Protein AF-A0A3A9B3L4-F1 (afdb_monomer_lite)

Organism: NCBI:txid2320100

Secondary structure (DSSP, 8-state):
---------TTSPPPHHHHHHHHHIIIIIS-----GGG----HHHHHHHHHHHHHHHHHHHH-HHHH-------TTS---HHHHHHHHHHHHHHHHHHHHHHHTT----B--SHHHHHH-SBTT-EEEEE-TTHHHHSEEEEEEEE-SSTTSPPEE-GGG--SS--EEEEE-SSSEEEEEHHHHHHHHHHHHH-TTSSTTEEEPPPPTT--EEEEEEEHHHHHHH-SBSSHHHHHHHS---EEESSSEE---TTBTTTTTS-GGGEEE-SSHHHHHHTT-EE---GGGB--

Structure (mmCIF, N/CA/C/O backbone):
data_AF-A0A3A9B3L4-F1
#
_entry.id   AF-A0A3A9B3L4-F1
#
loop_
_atom_site.group_PDB
_atom_site.id
_atom_site.type_symbol
_atom_site.label_atom_id
_atom_site.label_alt_id
_atom_site.label_comp_id
_atom_site.label_asym_id
_atom_site.label_entity_id
_atom_site.label_seq_id
_atom_site.pdbx_PDB_ins_code
_atom_site.Cartn_x
_atom_site.Cartn_y
_atom_site.Cartn_z
_atom_site.occupancy
_atom_site.B_iso_or_equiv
_atom_site.auth_seq_id
_atom_site.auth_comp_id
_atom_site.auth_asym_id
_atom_site.auth_atom_id
_atom_site.pdbx_PDB_model_num
ATOM 1 N N . MET A 1 1 ? 0.954 -8.129 -14.914 1.00 29.64 1 MET A N 1
ATOM 2 C CA . MET A 1 1 ? 1.857 -7.805 -16.035 1.00 29.64 1 MET A CA 1
ATOM 3 C C . MET A 1 1 ? 3.208 -7.444 -15.431 1.00 29.64 1 MET A C 1
ATOM 5 O O . MET A 1 1 ? 3.236 -6.557 -14.593 1.00 29.64 1 MET A O 1
ATOM 9 N N . VAL A 1 2 ? 4.284 -8.194 -15.701 1.00 29.84 2 VAL A N 1
ATOM 10 C CA . VAL A 1 2 ? 5.636 -7.714 -15.350 1.00 29.84 2 VAL A CA 1
ATOM 11 C C . VAL A 1 2 ? 5.896 -6.584 -16.327 1.00 29.84 2 VAL A C 1
ATOM 13 O O . VAL A 1 2 ? 5.823 -6.832 -17.529 1.00 29.84 2 VAL A O 1
ATOM 16 N N . ILE A 1 3 ? 6.145 -5.369 -15.848 1.00 33.81 3 ILE A N 1
ATOM 17 C CA . ILE A 1 3 ? 6.800 -4.369 -16.687 1.00 33.81 3 ILE A CA 1
ATOM 18 C C . ILE A 1 3 ? 8.227 -4.892 -16.840 1.00 33.81 3 ILE A C 1
ATOM 20 O O . ILE A 1 3 ? 9.109 -4.609 -16.039 1.00 33.81 3 ILE A O 1
ATOM 24 N N . ASN A 1 4 ? 8.418 -5.803 -17.791 1.00 44.88 4 ASN A N 1
ATOM 25 C CA . ASN A 1 4 ? 9.741 -6.122 -18.274 1.00 44.88 4 ASN A CA 1
ATOM 26 C C . ASN A 1 4 ? 10.078 -4.877 -19.086 1.00 44.88 4 ASN A C 1
ATOM 28 O O . ASN A 1 4 ? 9.500 -4.701 -20.157 1.00 44.88 4 ASN A O 1
ATOM 32 N N . MET A 1 5 ? 10.887 -3.957 -18.549 1.00 56.34 5 MET A N 1
ATOM 33 C CA . MET A 1 5 ? 11.530 -2.969 -19.415 1.00 56.34 5 MET A CA 1
ATOM 34 C C . MET A 1 5 ? 12.155 -3.787 -20.544 1.00 56.34 5 MET A C 1
ATOM 36 O O . MET A 1 5 ? 12.952 -4.687 -20.278 1.00 56.34 5 MET A O 1
ATOM 40 N N . GLY A 1 6 ? 11.606 -3.630 -21.749 1.00 67.12 6 GLY A N 1
ATOM 41 C CA . GLY A 1 6 ? 11.644 -4.674 -22.764 1.00 67.12 6 GLY A CA 1
ATOM 42 C C . GLY A 1 6 ? 13.077 -4.957 -23.165 1.00 67.12 6 GLY A C 1
ATOM 43 O O . GLY A 1 6 ? 13.688 -4.142 -23.842 1.00 67.12 6 GLY A O 1
ATOM 44 N N . ILE A 1 7 ? 13.629 -6.096 -22.745 1.00 85.62 7 ILE A N 1
ATOM 45 C CA . ILE A 1 7 ? 14.847 -6.601 -23.371 1.00 85.62 7 ILE A CA 1
ATOM 46 C C . ILE A 1 7 ? 14.499 -6.820 -24.840 1.00 85.62 7 ILE A C 1
ATOM 48 O O . ILE A 1 7 ? 13.637 -7.639 -25.163 1.00 85.62 7 ILE A O 1
ATOM 52 N N . ILE A 1 8 ? 15.152 -6.065 -25.713 1.00 89.25 8 ILE A N 1
ATOM 53 C CA . ILE A 1 8 ? 14.898 -6.090 -27.146 1.00 89.25 8 ILE A CA 1
ATOM 54 C C . ILE A 1 8 ? 15.587 -7.324 -27.716 1.00 89.25 8 ILE A C 1
ATOM 56 O O . ILE A 1 8 ? 16.798 -7.498 -27.554 1.00 89.25 8 ILE A O 1
ATOM 60 N N . ASN A 1 9 ? 14.835 -8.182 -28.402 1.00 86.56 9 ASN A N 1
ATOM 61 C CA . ASN A 1 9 ? 15.415 -9.306 -29.123 1.00 86.56 9 ASN A CA 1
ATOM 62 C C . ASN A 1 9 ? 15.963 -8.815 -30.477 1.00 86.56 9 ASN A C 1
ATOM 64 O O . ASN A 1 9 ? 15.168 -8.494 -31.359 1.00 86.56 9 ASN A O 1
ATOM 68 N N . PRO A 1 10 ? 17.292 -8.805 -30.709 1.00 86.44 10 PRO A N 1
ATOM 69 C CA . PRO A 1 10 ? 17.863 -8.311 -31.966 1.00 86.44 10 PRO A CA 1
ATOM 70 C C . PRO A 1 10 ? 17.502 -9.178 -33.185 1.00 86.44 10 PRO A C 1
ATOM 72 O O . PRO A 1 10 ? 17.783 -8.794 -34.316 1.00 86.44 10 PRO A O 1
ATOM 75 N N . ARG A 1 11 ? 16.903 -10.360 -32.976 1.00 86.69 11 ARG A N 1
ATOM 76 C CA . ARG A 1 11 ? 16.443 -11.262 -34.046 1.00 86.69 11 ARG A CA 1
ATOM 77 C C . ARG A 1 11 ? 15.003 -11.010 -34.480 1.00 86.69 11 ARG A C 1
ATOM 79 O O . ARG A 1 11 ? 14.541 -11.647 -35.425 1.00 86.69 11 ARG A O 1
ATOM 86 N N . GLU A 1 12 ? 14.290 -10.142 -33.780 1.00 88.56 12 GLU A N 1
ATOM 87 C CA . GLU A 1 12 ? 12.905 -9.804 -34.074 1.00 88.56 12 GLU A CA 1
ATOM 88 C C . GLU A 1 12 ? 12.820 -8.411 -34.692 1.00 88.56 12 GLU A C 1
ATOM 90 O O . GLU A 1 12 ? 13.732 -7.589 -34.591 1.00 88.56 12 GLU A O 1
ATOM 95 N N . ARG A 1 13 ? 11.709 -8.147 -35.380 1.00 89.88 13 ARG A N 1
ATOM 96 C CA . ARG A 1 13 ? 11.437 -6.808 -35.889 1.00 89.88 13 ARG A CA 1
ATOM 97 C C . ARG A 1 13 ? 11.168 -5.885 -34.703 1.00 89.88 13 ARG A C 1
ATOM 99 O O . ARG A 1 13 ? 10.274 -6.172 -33.914 1.00 89.88 13 ARG A O 1
ATOM 106 N N . LEU A 1 14 ? 11.886 -4.766 -34.650 1.00 91.56 14 LEU A N 1
ATOM 107 C CA . LEU A 1 14 ? 11.663 -3.723 -33.653 1.00 91.56 14 LEU A CA 1
ATOM 108 C C . LEU A 1 14 ? 10.227 -3.186 -33.739 1.00 91.56 14 LEU A C 1
ATOM 110 O O . LEU A 1 14 ? 9.740 -2.842 -34.824 1.00 91.56 14 LEU A O 1
ATOM 114 N N . SER A 1 15 ? 9.568 -3.124 -32.587 1.00 91.69 15 SER A N 1
ATOM 115 C CA . SER A 1 15 ? 8.298 -2.427 -32.395 1.00 91.69 15 SER A CA 1
ATOM 116 C C . SER A 1 15 ? 8.503 -0.909 -32.380 1.00 91.69 15 SER A C 1
ATOM 118 O O . SER A 1 15 ? 9.629 -0.426 -32.257 1.00 91.69 15 SER A O 1
ATOM 120 N N . ALA A 1 16 ? 7.422 -0.134 -32.502 1.00 90.94 16 ALA A N 1
ATOM 121 C CA . ALA A 1 16 ? 7.502 1.325 -32.414 1.00 90.94 16 ALA A CA 1
ATOM 122 C C . ALA A 1 16 ? 8.047 1.778 -31.046 1.00 90.94 16 ALA A C 1
ATOM 124 O O . ALA A 1 16 ? 8.827 2.725 -30.964 1.00 90.94 16 ALA A O 1
ATOM 125 N N . GLU A 1 17 ? 7.682 1.060 -29.986 1.00 90.94 17 GLU A N 1
ATOM 126 C CA . GLU A 1 17 ? 8.171 1.256 -28.628 1.00 90.94 17 GLU A CA 1
ATOM 127 C C . GLU A 1 17 ? 9.682 1.013 -28.533 1.00 90.94 17 GLU A C 1
ATOM 129 O O . GLU A 1 17 ? 10.388 1.828 -27.939 1.00 90.94 17 GLU A O 1
ATOM 134 N N . ASP A 1 18 ? 10.201 -0.036 -29.182 1.00 92.69 18 ASP A N 1
ATOM 135 C CA . ASP A 1 18 ? 11.641 -0.327 -29.202 1.00 92.69 18 ASP A CA 1
ATOM 136 C C . ASP A 1 18 ? 12.442 0.805 -29.856 1.00 92.69 18 ASP A C 1
ATOM 138 O O . ASP A 1 18 ? 13.490 1.201 -29.340 1.00 92.69 18 ASP A O 1
ATOM 142 N N . TYR A 1 19 ? 11.942 1.374 -30.963 1.00 93.44 19 TYR A N 1
ATOM 143 C CA . TYR A 1 19 ? 12.571 2.539 -31.595 1.00 93.44 19 TYR A CA 1
ATOM 144 C C . TYR A 1 19 ? 12.625 3.739 -30.641 1.00 93.44 19 TYR A C 1
ATOM 146 O O . TYR A 1 19 ? 13.669 4.384 -30.531 1.00 93.44 19 TYR A O 1
ATOM 154 N N . LEU A 1 20 ? 11.539 4.014 -29.911 1.00 93.38 20 LEU A N 1
ATOM 155 C CA . LEU A 1 20 ? 11.495 5.105 -28.934 1.00 93.38 20 LEU A CA 1
ATOM 156 C C . LEU A 1 20 ? 12.446 4.864 -27.756 1.00 93.38 20 LEU A C 1
ATOM 158 O O . LEU A 1 20 ? 13.140 5.791 -27.336 1.00 93.38 20 LEU A O 1
ATOM 162 N N . TYR A 1 21 ? 12.510 3.638 -27.232 1.00 92.81 21 TYR A N 1
ATOM 163 C CA . TYR A 1 21 ? 13.418 3.292 -26.138 1.00 92.81 21 TYR A CA 1
ATOM 164 C C . TYR A 1 21 ? 14.882 3.481 -26.524 1.00 92.81 21 TYR A C 1
ATOM 166 O O . TYR A 1 21 ? 15.636 4.113 -25.781 1.00 92.81 21 TYR A O 1
ATOM 174 N N . LEU A 1 22 ? 15.278 2.982 -27.696 1.00 94.00 22 LEU A N 1
ATOM 175 C CA . LEU A 1 22 ? 16.647 3.107 -28.186 1.00 94.00 22 LEU A CA 1
ATOM 176 C C . LEU A 1 22 ? 17.014 4.570 -28.473 1.00 94.00 22 LEU A C 1
ATOM 178 O O . LEU A 1 22 ? 18.104 5.008 -28.104 1.00 94.00 22 LEU A O 1
ATOM 182 N N . PHE A 1 23 ? 16.098 5.343 -29.063 1.00 94.94 23 PHE A N 1
ATOM 183 C CA . PHE A 1 23 ? 16.312 6.765 -29.326 1.00 94.94 23 PHE A CA 1
ATOM 184 C C . PHE A 1 23 ? 16.561 7.555 -28.038 1.00 94.94 23 PHE A C 1
ATOM 186 O O . PHE A 1 23 ? 17.559 8.268 -27.926 1.00 94.94 23 PHE A O 1
ATOM 193 N N . TRP A 1 24 ? 15.685 7.412 -27.037 1.00 93.56 24 TRP A N 1
ATOM 194 C CA . TRP A 1 24 ? 15.837 8.133 -25.773 1.00 93.56 24 TRP A CA 1
ATOM 195 C C . TRP A 1 24 ? 17.050 7.666 -24.972 1.00 93.56 24 TRP A C 1
ATOM 197 O O . TRP A 1 24 ? 17.694 8.484 -24.315 1.00 93.56 24 TRP A O 1
ATOM 207 N N . PHE A 1 25 ? 17.404 6.383 -25.057 1.00 93.19 25 PHE A N 1
ATOM 208 C CA . PHE A 1 25 ? 18.643 5.873 -24.482 1.00 93.19 25 PHE A CA 1
ATOM 209 C C . PHE A 1 25 ? 19.874 6.566 -25.085 1.00 93.19 25 PHE A C 1
ATOM 211 O O . PHE A 1 25 ? 20.712 7.076 -24.343 1.00 93.19 25 PHE A O 1
ATOM 218 N N . GLU A 1 26 ? 19.971 6.673 -26.411 1.00 93.62 26 GLU A N 1
ATOM 219 C CA . GLU A 1 26 ? 21.087 7.383 -27.048 1.00 93.62 26 GLU A CA 1
ATOM 220 C C . GLU A 1 26 ? 21.073 8.885 -26.725 1.00 93.62 26 GLU A C 1
ATOM 222 O O . GLU A 1 26 ? 22.094 9.439 -26.312 1.00 93.62 26 GLU A O 1
ATOM 227 N N . LYS A 1 27 ? 19.914 9.541 -26.839 1.00 93.00 27 LYS A N 1
ATOM 228 C CA . LYS A 1 27 ? 19.795 10.994 -26.654 1.00 93.00 27 LYS A CA 1
ATOM 229 C C . LYS A 1 27 ? 20.045 11.432 -25.210 1.00 93.00 27 LYS A C 1
ATOM 231 O O . LYS A 1 27 ? 20.824 12.348 -24.973 1.00 93.00 27 LYS A O 1
ATOM 236 N N . ILE A 1 28 ? 19.410 10.783 -24.231 1.00 90.38 28 ILE A N 1
ATOM 237 C CA . ILE A 1 28 ? 19.469 11.202 -22.819 1.00 90.38 28 ILE A CA 1
ATOM 238 C C . ILE A 1 28 ? 20.623 10.527 -22.083 1.00 90.38 28 ILE A C 1
ATOM 240 O O . ILE A 1 28 ? 21.379 11.198 -21.386 1.00 90.38 28 ILE A O 1
ATOM 244 N N . ILE A 1 29 ? 20.753 9.202 -22.197 1.00 88.38 29 ILE A N 1
ATOM 245 C CA . ILE A 1 29 ? 21.707 8.447 -21.369 1.00 88.38 29 ILE A CA 1
ATOM 246 C C . ILE A 1 29 ? 23.120 8.549 -21.935 1.00 88.38 29 ILE A C 1
ATOM 248 O O . ILE A 1 29 ? 24.079 8.658 -21.171 1.00 88.38 29 ILE A O 1
ATOM 252 N N . ARG A 1 30 ? 23.263 8.537 -23.264 1.00 89.44 30 ARG A N 1
ATOM 253 C CA . ARG A 1 30 ? 24.571 8.661 -23.923 1.00 89.44 30 ARG A CA 1
ATOM 254 C C . ARG A 1 30 ? 24.898 10.079 -24.384 1.00 89.44 30 ARG A C 1
ATOM 256 O O . ARG A 1 30 ? 26.035 10.315 -24.784 1.00 89.44 30 ARG A O 1
ATOM 263 N N . GLY A 1 31 ? 23.945 11.007 -24.279 1.00 91.50 31 GLY A N 1
ATOM 264 C CA . GLY A 1 31 ? 24.135 12.412 -24.634 1.00 91.50 31 GLY A CA 1
ATOM 265 C C . GLY A 1 31 ? 24.334 12.636 -26.132 1.00 91.50 31 GLY A C 1
ATOM 266 O O . GLY A 1 31 ? 25.045 13.561 -26.514 1.00 91.50 31 GLY A O 1
ATOM 267 N N . ALA A 1 32 ? 23.776 11.769 -26.981 1.00 91.25 32 ALA A N 1
ATOM 268 C CA . ALA A 1 32 ? 23.873 11.928 -28.424 1.00 91.25 32 ALA A CA 1
ATOM 269 C C . ALA A 1 32 ? 23.023 13.118 -28.898 1.00 91.25 32 ALA A C 1
ATOM 271 O O . ALA A 1 32 ? 21.822 13.191 -28.631 1.00 91.25 32 ALA A O 1
ATOM 272 N N . GLU A 1 33 ? 23.630 14.025 -29.661 1.00 93.88 33 GLU A N 1
ATOM 273 C CA . GLU A 1 33 ? 22.922 15.092 -30.372 1.00 93.88 33 GLU A CA 1
ATOM 274 C C . GLU A 1 33 ? 22.362 14.539 -31.689 1.00 93.88 33 GLU A C 1
ATOM 276 O O . GLU A 1 33 ? 22.932 14.736 -32.757 1.00 93.88 33 GLU A O 1
ATOM 281 N N . ILE A 1 34 ? 21.277 13.768 -31.591 1.00 92.31 34 ILE A N 1
ATOM 282 C CA . ILE A 1 34 ? 20.605 13.141 -32.734 1.00 92.31 34 ILE A CA 1
ATOM 283 C C . ILE A 1 34 ? 19.122 13.513 -32.768 1.00 92.31 34 ILE A C 1
ATOM 285 O O . ILE A 1 34 ? 18.432 13.528 -31.737 1.00 92.31 34 ILE A O 1
ATOM 289 N N . GLU A 1 35 ? 18.623 13.812 -33.963 1.00 94.38 35 GLU A N 1
ATOM 290 C CA . GLU A 1 35 ? 17.199 14.003 -34.222 1.00 94.38 35 GLU A CA 1
ATOM 291 C C . GLU A 1 35 ? 16.541 12.690 -34.645 1.00 94.38 35 GLU A C 1
ATOM 293 O O . GLU A 1 35 ? 17.188 11.792 -35.180 1.00 94.38 35 GLU A O 1
ATOM 298 N N . TYR A 1 36 ? 15.245 12.549 -34.360 1.00 92.56 36 TYR A N 1
ATOM 299 C CA . TYR A 1 36 ? 14.557 11.268 -34.549 1.00 92.56 36 TYR A CA 1
ATOM 300 C C . TYR A 1 36 ? 14.528 10.829 -36.021 1.00 92.56 36 TYR A C 1
ATOM 302 O O . TYR A 1 36 ? 14.673 9.647 -36.312 1.00 92.56 36 TYR A O 1
ATOM 310 N N . ASP A 1 37 ? 14.418 11.775 -36.954 1.00 94.00 37 ASP A N 1
ATOM 311 C CA . ASP A 1 37 ? 14.400 11.483 -38.395 1.00 94.00 37 ASP A CA 1
ATOM 312 C C . ASP A 1 37 ? 15.754 10.969 -38.920 1.00 94.00 37 ASP A C 1
ATOM 314 O O . ASP A 1 37 ? 15.817 10.319 -39.962 1.00 94.00 37 ASP A O 1
ATOM 318 N N . GLU A 1 38 ? 16.836 11.231 -38.185 1.00 92.19 38 GLU A N 1
ATOM 319 C CA . GLU A 1 38 ? 18.201 10.788 -38.495 1.00 92.19 38 GLU A CA 1
ATOM 320 C C . GLU A 1 38 ? 18.604 9.549 -37.673 1.00 92.19 38 GLU A C 1
ATOM 322 O O . GLU A 1 38 ? 19.696 8.999 -37.837 1.00 92.19 38 GLU A O 1
ATOM 327 N N . PHE A 1 39 ? 17.725 9.093 -36.775 1.00 94.56 39 PHE A N 1
ATOM 328 C CA . PHE A 1 39 ? 17.987 7.995 -35.860 1.00 94.56 39 PHE A CA 1
ATOM 329 C C . PHE A 1 39 ? 17.907 6.636 -36.560 1.00 94.56 39 PHE A C 1
ATOM 331 O O . PHE A 1 39 ? 16.845 6.177 -36.979 1.00 94.56 39 PHE A O 1
ATOM 338 N N . GLN A 1 40 ? 19.044 5.940 -36.605 1.00 94.69 40 GLN A N 1
ATOM 339 C CA . GLN A 1 40 ? 19.137 4.579 -37.119 1.00 94.69 40 GLN A CA 1
ATOM 340 C C . GLN A 1 40 ? 19.624 3.629 -36.011 1.00 94.69 40 GLN A C 1
ATOM 342 O O . GLN A 1 40 ? 20.793 3.704 -35.613 1.00 94.69 40 GLN A O 1
ATOM 347 N N . PRO A 1 41 ? 18.782 2.705 -35.509 1.00 93.88 41 PRO A N 1
ATOM 348 C CA . PRO A 1 41 ? 19.220 1.750 -34.502 1.00 93.88 41 PRO A CA 1
ATOM 349 C C . PRO A 1 41 ? 20.235 0.765 -35.087 1.00 93.88 41 PRO A C 1
ATOM 351 O O . PRO A 1 41 ? 20.128 0.327 -36.235 1.00 93.88 41 PRO A O 1
ATOM 354 N N . THR A 1 42 ? 21.211 0.390 -34.264 1.00 93.94 42 THR A N 1
ATOM 355 C CA . THR A 1 42 ? 22.231 -0.612 -34.596 1.00 93.94 42 THR A CA 1
ATOM 356 C C . THR A 1 42 ? 22.166 -1.780 -33.618 1.00 93.94 42 THR A C 1
ATOM 358 O O . THR A 1 42 ? 21.703 -1.634 -32.488 1.00 93.94 42 THR A O 1
ATOM 361 N N . GLU A 1 43 ? 22.680 -2.945 -34.009 1.00 93.19 43 GLU A N 1
ATOM 362 C CA . GLU A 1 43 ? 22.750 -4.102 -33.106 1.00 93.19 43 GLU A CA 1
ATOM 363 C C . GLU A 1 43 ? 23.588 -3.803 -31.847 1.00 93.19 43 GLU A C 1
ATOM 365 O O . GLU A 1 43 ? 23.220 -4.189 -30.739 1.00 93.19 43 GLU A O 1
ATOM 370 N N . SER A 1 44 ? 24.682 -3.044 -31.985 1.00 93.56 44 SER A N 1
ATOM 371 C CA . SER A 1 44 ? 25.492 -2.610 -30.837 1.00 93.56 44 SER A CA 1
ATOM 372 C C . SER A 1 44 ? 24.692 -1.741 -29.865 1.00 93.56 44 SER A C 1
ATOM 374 O O . SER A 1 44 ? 24.815 -1.918 -28.655 1.00 93.56 44 SER A O 1
ATOM 376 N N . MET A 1 45 ? 23.852 -0.844 -30.382 1.00 93.69 45 MET A N 1
ATOM 377 C CA . MET A 1 45 ? 22.962 -0.011 -29.575 1.00 93.69 45 MET A CA 1
ATOM 378 C C . MET A 1 45 ? 21.931 -0.857 -28.822 1.00 93.69 45 MET A C 1
ATOM 380 O O . MET A 1 45 ? 21.762 -0.667 -27.621 1.00 93.69 45 MET A O 1
ATOM 384 N N . ILE A 1 46 ? 21.314 -1.838 -29.491 1.00 94.94 46 ILE A N 1
ATOM 385 C CA . ILE A 1 46 ? 20.390 -2.795 -28.861 1.00 94.94 46 ILE A CA 1
ATOM 386 C C . ILE A 1 46 ? 21.083 -3.532 -27.708 1.00 94.94 46 ILE A C 1
ATOM 388 O O . ILE A 1 46 ? 20.545 -3.615 -26.606 1.00 94.94 46 ILE A O 1
ATOM 392 N N . ASN A 1 47 ? 22.306 -4.017 -27.926 1.00 93.38 47 ASN A N 1
ATOM 393 C CA . ASN A 1 47 ? 23.062 -4.729 -26.897 1.00 93.38 47 ASN A CA 1
ATOM 394 C C . ASN A 1 47 ? 23.426 -3.829 -25.704 1.00 93.38 47 ASN A C 1
ATOM 396 O O . ASN A 1 47 ? 23.316 -4.264 -24.557 1.00 93.38 47 ASN A O 1
ATOM 400 N N . HIS A 1 48 ? 23.816 -2.574 -25.946 1.00 93.75 48 HIS A N 1
ATOM 401 C CA . HIS A 1 48 ? 24.084 -1.608 -24.876 1.00 93.75 48 HIS A CA 1
ATOM 402 C C . HIS A 1 48 ? 22.824 -1.245 -24.091 1.00 93.75 48 HIS A C 1
ATOM 404 O O . HIS A 1 48 ? 22.865 -1.226 -22.861 1.00 93.75 48 HIS A O 1
ATOM 410 N N . PHE A 1 49 ? 21.709 -1.011 -24.782 1.00 94.25 49 PHE A N 1
ATOM 411 C CA . PHE A 1 49 ? 20.416 -0.774 -24.153 1.00 94.25 49 PHE A CA 1
ATOM 412 C C . PHE A 1 49 ? 20.004 -1.965 -23.284 1.00 94.25 49 PHE A C 1
ATOM 414 O O . PHE A 1 49 ? 19.707 -1.789 -22.108 1.00 94.25 49 PHE A O 1
ATOM 421 N N . ASN A 1 50 ? 20.086 -3.190 -23.804 1.00 93.44 50 ASN A N 1
ATOM 422 C CA . ASN A 1 50 ? 19.763 -4.399 -23.046 1.00 93.44 50 ASN A CA 1
ATOM 423 C C . ASN A 1 50 ? 20.648 -4.566 -21.804 1.00 93.44 50 ASN A C 1
ATOM 425 O O . ASN A 1 50 ? 20.152 -4.938 -20.741 1.00 93.44 50 ASN A O 1
ATOM 429 N N . ALA A 1 51 ? 21.948 -4.274 -21.909 1.00 92.00 51 ALA A N 1
ATOM 430 C CA . ALA A 1 51 ? 22.856 -4.301 -20.764 1.00 92.00 51 ALA A CA 1
ATOM 431 C C . ALA A 1 51 ? 22.492 -3.232 -19.719 1.00 92.00 51 ALA A C 1
ATOM 433 O O . ALA A 1 51 ? 22.480 -3.524 -18.522 1.00 92.00 51 ALA A O 1
ATOM 434 N N . TYR A 1 52 ? 22.153 -2.021 -20.170 1.00 91.44 52 TYR A N 1
ATOM 435 C CA . TYR A 1 52 ? 21.677 -0.940 -19.311 1.00 91.44 52 TYR A CA 1
ATOM 436 C C . TYR A 1 52 ? 20.382 -1.328 -18.592 1.00 91.44 52 TYR A C 1
ATOM 438 O O . TYR A 1 52 ? 20.340 -1.282 -17.367 1.00 91.44 52 TYR A O 1
ATOM 446 N N . VAL A 1 53 ? 19.365 -1.783 -19.331 1.00 89.75 53 VAL A N 1
ATOM 447 C CA . VAL A 1 53 ? 18.073 -2.222 -18.789 1.00 89.75 53 VAL A CA 1
ATOM 448 C C . VAL A 1 53 ? 18.255 -3.355 -17.793 1.00 89.75 53 VAL A C 1
ATOM 450 O O . VAL A 1 53 ? 17.660 -3.312 -16.720 1.00 89.75 53 VAL A O 1
ATOM 453 N N . LYS A 1 54 ? 19.093 -4.349 -18.107 1.00 88.88 54 LYS A N 1
ATOM 454 C CA . LYS A 1 54 ? 19.373 -5.463 -17.198 1.00 88.88 54 LYS A CA 1
ATOM 455 C C . LYS A 1 54 ? 19.950 -4.965 -15.875 1.00 88.88 54 LYS A C 1
ATOM 457 O O . LYS A 1 54 ? 19.408 -5.303 -14.829 1.00 88.88 54 LYS A O 1
ATOM 462 N N . LYS A 1 55 ? 20.992 -4.128 -15.925 1.00 88.81 55 LYS A N 1
ATOM 463 C CA . LYS A 1 55 ? 21.595 -3.540 -14.724 1.00 88.81 55 LYS A CA 1
ATOM 464 C C . LYS A 1 55 ? 20.569 -2.732 -13.927 1.00 88.81 55 LYS A C 1
ATOM 466 O O . LYS A 1 55 ? 20.438 -2.919 -12.728 1.00 88.81 55 LYS A O 1
ATOM 471 N N . TRP A 1 56 ? 19.806 -1.875 -14.601 1.00 86.12 56 TRP A N 1
ATOM 472 C CA . TRP A 1 56 ? 18.798 -1.038 -13.951 1.00 86.12 56 TRP A CA 1
ATOM 473 C C . TRP A 1 56 ? 17.687 -1.868 -13.304 1.00 86.12 56 TRP A C 1
ATOM 475 O O . TRP A 1 56 ? 17.214 -1.545 -12.224 1.00 86.12 56 TRP A O 1
ATOM 485 N N . THR A 1 57 ? 17.293 -2.963 -13.951 1.00 84.44 57 THR A N 1
ATOM 486 C CA . THR A 1 57 ? 16.309 -3.916 -13.431 1.00 84.44 57 THR A CA 1
ATOM 487 C C . THR A 1 57 ? 16.841 -4.634 -12.189 1.00 84.44 57 THR A C 1
ATOM 489 O O . THR A 1 57 ? 16.104 -4.811 -11.222 1.00 84.44 57 THR A O 1
ATOM 492 N N . GLU A 1 58 ? 18.114 -5.039 -12.198 1.00 85.38 58 GLU A N 1
ATOM 493 C CA . GLU A 1 58 ? 18.787 -5.628 -11.034 1.00 85.38 58 GLU A CA 1
ATOM 494 C C . GLU A 1 58 ? 18.847 -4.633 -9.866 1.00 85.38 58 GLU A C 1
ATOM 496 O O . GLU A 1 58 ? 18.423 -4.974 -8.761 1.00 85.38 58 GLU A O 1
ATOM 501 N N . ASP A 1 59 ? 19.278 -3.396 -10.126 1.00 86.69 59 ASP A N 1
ATOM 502 C CA . ASP A 1 59 ? 19.333 -2.319 -9.132 1.00 86.69 59 ASP A CA 1
ATOM 503 C C . ASP A 1 59 ? 17.930 -2.021 -8.562 1.00 86.69 59 ASP A C 1
ATOM 505 O O . ASP A 1 59 ? 17.746 -1.952 -7.345 1.00 86.69 59 ASP A O 1
ATOM 509 N N . PHE A 1 60 ? 16.916 -1.927 -9.430 1.00 84.56 60 PHE A N 1
ATOM 510 C CA . PHE A 1 60 ? 15.523 -1.686 -9.051 1.00 84.56 60 PHE A CA 1
ATOM 511 C C . PHE A 1 60 ? 14.966 -2.780 -8.143 1.00 84.56 60 PHE A C 1
ATOM 513 O O . PHE A 1 60 ? 14.350 -2.487 -7.124 1.00 84.56 60 PHE A O 1
ATOM 520 N N . TYR A 1 61 ? 15.172 -4.054 -8.486 1.00 81.31 61 TYR A N 1
ATOM 521 C CA . TYR A 1 61 ? 14.678 -5.149 -7.650 1.00 81.31 61 TYR A CA 1
ATOM 522 C C . TYR A 1 61 ? 15.467 -5.320 -6.350 1.00 81.31 61 TYR A C 1
ATOM 524 O O . TYR A 1 61 ? 14.932 -5.902 -5.406 1.00 81.31 61 TYR A O 1
ATOM 532 N N . HIS A 1 62 ? 16.706 -4.833 -6.294 1.00 84.62 62 HIS A N 1
ATOM 533 C CA . HIS A 1 62 ? 17.503 -4.825 -5.074 1.00 84.62 62 HIS A CA 1
ATOM 534 C C . HIS A 1 62 ? 17.042 -3.739 -4.089 1.00 84.62 62 HIS A C 1
ATOM 536 O O . HIS A 1 62 ? 16.973 -4.002 -2.890 1.00 84.62 62 HIS A O 1
ATOM 542 N N . ASP A 1 63 ? 16.712 -2.538 -4.575 1.00 84.88 63 ASP A N 1
ATOM 543 C CA . ASP A 1 63 ? 16.260 -1.416 -3.741 1.00 84.88 63 ASP A CA 1
ATOM 544 C C . ASP A 1 63 ? 15.094 -0.641 -4.387 1.00 84.88 63 ASP A C 1
ATOM 546 O O . ASP A 1 63 ? 15.262 0.497 -4.834 1.00 84.88 63 ASP A O 1
ATOM 550 N N . PRO A 1 64 ? 13.883 -1.223 -4.439 1.00 85.06 64 PRO A N 1
ATOM 551 C CA . PRO A 1 64 ? 12.745 -0.594 -5.111 1.00 85.06 64 PRO A CA 1
ATOM 552 C C . PRO A 1 64 ? 12.349 0.736 -4.462 1.00 85.06 64 PRO A C 1
ATOM 554 O O . PRO A 1 64 ? 11.953 1.663 -5.160 1.00 85.06 64 PRO A O 1
ATOM 557 N N . VAL A 1 65 ? 12.543 0.889 -3.147 1.00 85.00 65 VAL A N 1
ATOM 558 C CA . VAL A 1 65 ? 12.270 2.132 -2.402 1.00 85.00 65 VAL A CA 1
ATOM 559 C C . VAL A 1 65 ? 13.090 3.314 -2.931 1.00 85.00 65 VAL A C 1
ATOM 561 O O . VAL A 1 65 ? 12.613 4.456 -2.964 1.00 85.00 65 VAL A O 1
ATOM 564 N N . HIS A 1 66 ? 14.323 3.064 -3.372 1.00 84.56 66 HIS A N 1
ATOM 565 C CA . HIS A 1 66 ? 15.153 4.105 -3.964 1.00 84.56 66 HIS A CA 1
ATOM 566 C C . HIS A 1 66 ? 14.568 4.645 -5.273 1.00 84.56 66 HIS A C 1
ATOM 568 O O . HIS A 1 66 ? 14.592 5.861 -5.505 1.00 84.56 66 HIS A O 1
ATOM 574 N N . PHE A 1 67 ? 14.008 3.771 -6.110 1.00 83.50 67 PHE A N 1
ATOM 575 C CA . PHE A 1 67 ? 13.597 4.105 -7.474 1.00 83.50 67 PHE A CA 1
ATOM 576 C C . PHE A 1 67 ? 12.115 4.454 -7.594 1.00 83.50 67 PHE A C 1
ATOM 578 O O . PHE A 1 67 ? 11.774 5.420 -8.278 1.00 83.50 67 PHE A O 1
ATOM 585 N N . GLU A 1 68 ? 11.239 3.725 -6.909 1.00 85.62 68 GLU A N 1
ATOM 586 C CA . GLU A 1 68 ? 9.802 3.972 -6.924 1.00 85.62 68 GLU A CA 1
ATOM 587 C C . GLU A 1 68 ? 9.463 5.296 -6.217 1.00 85.62 68 GLU A C 1
ATOM 589 O O . GLU A 1 68 ? 10.147 5.762 -5.290 1.00 85.62 68 GLU A O 1
ATOM 594 N N . LYS A 1 69 ? 8.436 5.975 -6.735 1.00 82.69 69 LYS A N 1
ATOM 595 C CA . LYS A 1 69 ? 7.956 7.266 -6.237 1.00 82.69 69 LYS A CA 1
ATOM 596 C C . LYS A 1 69 ? 6.432 7.237 -6.178 1.00 82.69 69 LYS A C 1
ATOM 598 O O . LYS A 1 69 ? 5.814 6.773 -7.137 1.00 82.69 69 LYS A O 1
ATOM 603 N N . PRO A 1 70 ? 5.822 7.802 -5.119 1.00 82.38 70 PRO A N 1
ATOM 604 C CA . PRO A 1 70 ? 4.373 7.894 -5.049 1.00 82.38 70 PRO A CA 1
ATOM 605 C C . PRO A 1 70 ? 3.851 8.773 -6.187 1.00 82.38 70 PRO A C 1
ATOM 607 O O . PRO A 1 70 ? 4.405 9.843 -6.463 1.00 82.38 70 PRO A O 1
ATOM 610 N N . VAL A 1 71 ? 2.763 8.338 -6.822 1.00 76.56 71 VAL A N 1
ATOM 611 C CA . VAL A 1 71 ? 2.101 9.132 -7.860 1.00 76.56 71 VAL A CA 1
ATOM 612 C C . VAL A 1 71 ? 1.339 10.281 -7.209 1.00 76.56 71 VAL A C 1
ATOM 614 O O . VAL A 1 71 ? 0.506 10.083 -6.325 1.00 76.56 71 VAL A O 1
ATOM 617 N N . ASP A 1 72 ? 1.615 11.497 -7.668 1.00 76.06 72 ASP A N 1
ATOM 618 C CA . ASP A 1 72 ? 0.928 12.697 -7.215 1.00 76.06 72 ASP A CA 1
ATOM 619 C C . ASP A 1 72 ? -0.165 13.117 -8.209 1.00 76.06 72 ASP A C 1
ATOM 621 O O . ASP A 1 72 ? 0.111 13.720 -9.245 1.00 76.06 72 ASP A O 1
ATOM 625 N N . TRP A 1 73 ? -1.419 12.810 -7.874 1.00 70.81 73 TRP A N 1
ATOM 626 C CA . TRP A 1 73 ? -2.585 13.102 -8.716 1.00 70.81 73 TRP A CA 1
ATOM 627 C C . TRP A 1 73 ? -3.083 14.547 -8.643 1.00 70.81 73 TRP A C 1
ATOM 629 O O . TRP A 1 73 ? -3.911 14.946 -9.459 1.00 70.81 73 TRP A O 1
ATOM 639 N N . ASP A 1 74 ? -2.631 15.325 -7.660 1.00 73.06 74 ASP A N 1
ATOM 640 C CA . ASP A 1 74 ? -3.139 16.675 -7.402 1.00 73.06 74 ASP A CA 1
ATOM 641 C C . ASP A 1 74 ? -2.029 17.702 -7.631 1.00 73.06 74 ASP A C 1
ATOM 643 O O . ASP A 1 74 ? -1.453 18.261 -6.694 1.00 73.06 74 ASP A O 1
ATOM 647 N N . VAL A 1 75 ? -1.699 17.916 -8.903 1.00 70.19 75 VAL A N 1
ATOM 648 C CA . VAL A 1 75 ? -0.623 18.824 -9.327 1.00 70.19 75 VAL A CA 1
ATOM 649 C C . VAL A 1 75 ? -0.897 20.290 -8.977 1.00 70.19 75 VAL A C 1
ATOM 651 O O . VAL A 1 75 ? 0.040 21.076 -8.846 1.00 70.19 75 VAL A O 1
ATOM 654 N N . GLU A 1 76 ? -2.163 20.665 -8.784 1.00 74.75 76 GLU A N 1
ATOM 655 C CA . GLU A 1 76 ? -2.567 22.038 -8.467 1.00 74.75 76 GLU A CA 1
ATOM 656 C C . GLU A 1 76 ? -2.363 22.369 -6.982 1.00 74.75 76 GLU A C 1
ATOM 658 O O . GLU A 1 76 ? -2.094 23.516 -6.606 1.00 74.75 76 GLU A O 1
ATOM 663 N N . ARG A 1 77 ? -2.440 21.364 -6.102 1.00 76.19 77 ARG A N 1
ATOM 664 C CA . ARG A 1 77 ? -2.249 21.561 -4.667 1.00 76.19 77 ARG A CA 1
ATOM 665 C C . ARG A 1 77 ? -0.774 21.699 -4.305 1.00 76.19 77 ARG A C 1
ATOM 667 O O . ARG A 1 77 ? 0.004 20.743 -4.352 1.00 76.19 77 ARG A O 1
ATOM 674 N N . LYS A 1 78 ? -0.409 22.870 -3.772 1.00 78.38 78 LYS A N 1
ATOM 675 C CA . LYS A 1 78 ? 0.905 23.099 -3.151 1.00 78.38 78 LYS A CA 1
ATOM 676 C C . LYS A 1 78 ? 1.079 22.210 -1.914 1.00 78.38 78 LYS A C 1
ATOM 678 O O . LYS A 1 78 ? 0.474 22.446 -0.867 1.00 78.38 78 LYS A O 1
ATOM 683 N N . LYS A 1 79 ? 1.941 21.201 -2.028 1.00 81.44 79 LYS A N 1
ATOM 684 C CA . LYS A 1 79 ? 2.274 20.264 -0.946 1.00 81.44 79 LYS A CA 1
ATOM 685 C C . LYS A 1 79 ? 3.448 20.773 -0.121 1.00 81.44 79 LYS A C 1
ATOM 687 O O . LYS A 1 79 ? 4.477 21.168 -0.671 1.00 81.44 79 LYS A O 1
ATOM 692 N N . THR A 1 80 ? 3.299 20.744 1.199 1.00 85.81 80 THR A N 1
ATOM 693 C CA . THR A 1 80 ? 4.388 21.071 2.126 1.00 85.81 80 THR A CA 1
ATOM 694 C C . THR A 1 80 ? 5.449 19.961 2.124 1.00 85.81 80 THR A C 1
ATOM 696 O O . THR A 1 80 ? 5.121 18.818 1.797 1.00 85.81 80 THR A O 1
ATOM 699 N N . PRO A 1 81 ? 6.705 20.254 2.513 1.00 86.81 81 PRO A N 1
ATOM 700 C CA . PRO A 1 81 ? 7.734 19.225 2.689 1.00 86.81 81 PRO A CA 1
ATOM 701 C C . PRO A 1 81 ? 7.272 18.093 3.612 1.00 86.81 81 PRO A C 1
ATOM 703 O O . PRO A 1 81 ? 7.346 16.931 3.236 1.00 86.81 81 PRO A O 1
ATOM 706 N N . TYR A 1 82 ? 6.649 18.449 4.739 1.00 85.31 82 TYR A N 1
ATOM 707 C CA . TYR A 1 82 ? 6.053 17.495 5.674 1.00 85.31 82 TYR A CA 1
ATOM 708 C C . TYR A 1 82 ? 5.065 16.532 4.998 1.00 85.31 82 TYR A C 1
ATOM 710 O O . TYR A 1 82 ? 5.122 15.326 5.211 1.00 85.31 82 TYR A O 1
ATOM 718 N N . PHE A 1 83 ? 4.165 17.045 4.152 1.00 84.69 83 PHE A N 1
ATOM 719 C CA . PHE A 1 83 ? 3.203 16.200 3.443 1.00 84.69 83 PHE A CA 1
ATOM 720 C C . PHE A 1 83 ? 3.893 15.247 2.459 1.00 84.69 83 PHE A C 1
ATOM 722 O O . PHE A 1 83 ? 3.529 14.078 2.387 1.00 84.69 83 PHE A O 1
ATOM 729 N N . LYS A 1 84 ? 4.920 15.721 1.739 1.00 86.06 84 LYS A N 1
ATOM 730 C CA . LYS A 1 84 ? 5.710 14.881 0.825 1.00 86.06 84 LYS A CA 1
ATOM 731 C C . LYS A 1 84 ? 6.461 13.776 1.568 1.00 86.06 84 LYS A C 1
ATOM 733 O O . LYS A 1 84 ? 6.495 12.651 1.087 1.00 86.06 84 LYS A O 1
ATOM 738 N N . GLU A 1 85 ? 7.012 14.073 2.742 1.00 88.38 85 GLU A N 1
ATOM 739 C CA . GLU A 1 85 ? 7.647 13.070 3.605 1.00 88.38 85 GLU A CA 1
ATOM 740 C C . GLU A 1 85 ? 6.645 12.015 4.078 1.00 88.38 85 GLU A C 1
ATOM 742 O O . GLU A 1 85 ? 6.965 10.830 4.074 1.00 88.38 85 GLU A O 1
ATOM 747 N N . LYS A 1 86 ? 5.415 12.417 4.432 1.00 88.69 86 LYS A N 1
ATOM 748 C CA . LYS A 1 86 ? 4.366 11.463 4.819 1.00 88.69 86 LYS A CA 1
ATOM 749 C C . LYS A 1 86 ? 3.921 10.577 3.660 1.00 88.69 86 LYS A C 1
ATOM 751 O O . LYS A 1 86 ? 3.795 9.373 3.854 1.00 88.69 86 LYS A O 1
ATOM 756 N N . LEU A 1 87 ? 3.746 11.149 2.467 1.00 87.56 87 LEU A N 1
ATOM 757 C CA . LEU A 1 87 ? 3.467 10.371 1.256 1.00 87.56 87 LEU A CA 1
ATOM 758 C C . LEU A 1 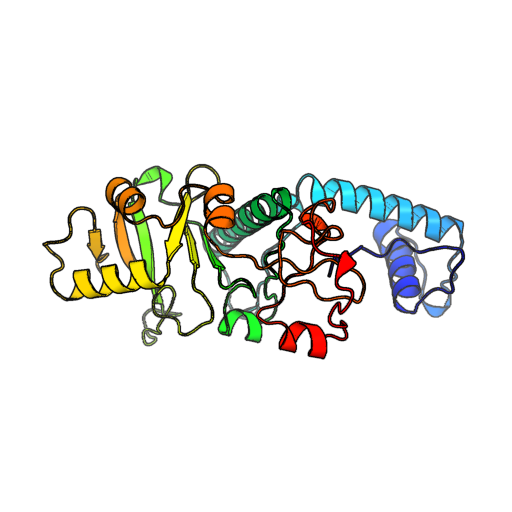87 ? 4.590 9.379 0.947 1.00 87.56 87 LEU A C 1
ATOM 760 O O . LEU A 1 87 ? 4.313 8.219 0.668 1.00 87.56 87 LEU A O 1
ATOM 764 N N . LYS A 1 88 ? 5.852 9.819 1.037 1.00 89.88 88 LYS A N 1
ATOM 765 C CA . LYS A 1 88 ? 7.014 8.952 0.825 1.00 89.88 88 LYS A CA 1
ATOM 766 C C . LYS A 1 88 ? 7.023 7.790 1.815 1.00 89.88 88 LYS A C 1
ATOM 768 O O . LYS A 1 88 ? 7.115 6.650 1.391 1.00 89.88 88 LYS A O 1
ATOM 773 N N . ALA A 1 89 ? 6.867 8.071 3.107 1.00 91.50 89 ALA A N 1
ATOM 774 C CA . ALA A 1 89 ? 6.870 7.042 4.141 1.00 91.50 89 ALA A CA 1
ATOM 775 C C . ALA A 1 89 ? 5.711 6.041 3.985 1.00 91.50 89 ALA A C 1
ATOM 777 O O . ALA A 1 89 ? 5.883 4.862 4.266 1.00 91.50 89 ALA A O 1
ATOM 778 N N . GLY A 1 90 ? 4.525 6.498 3.562 1.00 91.81 90 GLY A N 1
ATOM 779 C CA . GLY A 1 90 ? 3.407 5.606 3.236 1.00 91.81 90 GLY A CA 1
ATOM 780 C C . GLY A 1 90 ? 3.749 4.661 2.085 1.00 91.81 90 GLY A C 1
ATOM 781 O O . GLY A 1 90 ? 3.623 3.449 2.222 1.00 91.81 90 GLY A O 1
ATOM 782 N N . HIS A 1 91 ? 4.287 5.218 1.003 1.00 91.62 91 HIS A N 1
ATOM 783 C CA . HIS A 1 91 ? 4.678 4.457 -0.179 1.00 91.62 91 HIS A CA 1
ATOM 784 C C . HIS A 1 91 ? 5.814 3.457 0.088 1.00 91.62 91 HIS A C 1
ATOM 786 O O . HIS A 1 91 ? 5.793 2.340 -0.410 1.00 91.62 91 HIS A O 1
ATOM 792 N N . GLU A 1 92 ? 6.787 3.811 0.931 1.00 93.06 92 GLU A N 1
ATOM 793 C CA . GLU A 1 92 ? 7.853 2.890 1.355 1.00 93.06 92 GLU A CA 1
ATOM 794 C C . GLU A 1 92 ? 7.296 1.632 2.040 1.00 93.06 92 GLU A C 1
ATOM 796 O O . GLU A 1 92 ? 7.800 0.528 1.824 1.00 93.06 92 GLU A O 1
ATOM 801 N N . PHE A 1 93 ? 6.233 1.783 2.833 1.00 94.31 93 PHE A N 1
ATOM 802 C CA . PHE A 1 93 ? 5.563 0.658 3.480 1.00 94.31 93 PHE A CA 1
ATOM 803 C C . PHE A 1 93 ? 4.730 -0.180 2.500 1.00 94.31 93 PHE A C 1
ATOM 805 O O . PHE A 1 93 ? 4.732 -1.406 2.608 1.00 94.31 93 PHE A O 1
ATOM 812 N N . GLU A 1 94 ? 4.071 0.450 1.522 1.00 92.50 94 GLU A N 1
ATOM 813 C CA . GLU A 1 94 ? 3.386 -0.248 0.421 1.00 92.50 94 GLU A CA 1
ATOM 814 C C . GLU A 1 94 ? 4.360 -1.133 -0.364 1.00 92.50 94 GLU A C 1
ATOM 816 O O . GLU A 1 94 ? 4.125 -2.335 -0.494 1.00 92.50 94 GLU A O 1
ATOM 821 N N . ILE A 1 95 ? 5.504 -0.575 -0.784 1.00 92.00 95 ILE A N 1
ATOM 822 C CA . ILE A 1 95 ? 6.563 -1.318 -1.481 1.00 92.00 95 ILE A CA 1
ATOM 823 C C . ILE A 1 95 ? 7.039 -2.490 -0.624 1.00 92.00 95 ILE A C 1
ATOM 825 O O . ILE A 1 95 ? 7.167 -3.612 -1.116 1.00 92.00 95 ILE A O 1
ATOM 829 N N . TRP A 1 96 ? 7.299 -2.258 0.665 1.00 94.06 96 TRP A N 1
ATOM 830 C CA . TRP A 1 96 ? 7.712 -3.326 1.572 1.00 94.06 96 TRP A CA 1
ATOM 831 C C . TRP A 1 96 ? 6.670 -4.456 1.628 1.00 94.06 96 TRP A C 1
ATOM 833 O O . TRP A 1 96 ? 7.032 -5.621 1.450 1.00 94.06 96 TRP A O 1
ATOM 843 N N . ALA A 1 97 ? 5.385 -4.129 1.796 1.00 93.19 97 ALA A N 1
ATOM 844 C CA . ALA A 1 97 ? 4.315 -5.121 1.842 1.00 93.19 97 ALA A CA 1
ATOM 845 C C . ALA A 1 97 ? 4.236 -5.909 0.524 1.00 93.19 97 ALA A C 1
ATOM 847 O O . ALA A 1 97 ? 4.205 -7.139 0.540 1.00 93.19 97 ALA A O 1
ATOM 848 N N . GLU A 1 98 ? 4.288 -5.231 -0.623 1.00 89.25 98 GLU A N 1
ATOM 849 C CA . GLU A 1 98 ? 4.314 -5.870 -1.941 1.00 89.25 98 GLU A CA 1
ATOM 850 C C . GLU A 1 98 ? 5.479 -6.851 -2.104 1.00 89.25 98 GLU A C 1
ATOM 852 O O . GLU A 1 98 ? 5.285 -7.958 -2.616 1.00 89.25 98 GLU A O 1
ATOM 857 N N . GLN A 1 99 ? 6.681 -6.479 -1.653 1.00 88.62 99 GLN A N 1
ATOM 858 C CA . GLN A 1 99 ? 7.842 -7.368 -1.696 1.00 88.62 99 GLN A CA 1
ATOM 859 C C . GLN A 1 99 ? 7.646 -8.591 -0.797 1.00 88.62 99 GLN A C 1
ATOM 861 O O . GLN A 1 99 ? 7.997 -9.700 -1.203 1.00 88.62 99 GLN A O 1
ATOM 866 N N . GLU A 1 100 ? 7.049 -8.436 0.387 1.00 90.12 100 GLU A N 1
ATOM 867 C CA . GLU A 1 100 ? 6.736 -9.569 1.264 1.00 90.12 100 GLU A CA 1
ATOM 868 C C . GLU A 1 100 ? 5.722 -10.534 0.633 1.00 90.12 100 GLU A C 1
ATOM 870 O O . GLU A 1 100 ? 5.944 -11.745 0.645 1.00 90.12 100 GLU A O 1
ATOM 875 N N . PHE A 1 101 ? 4.662 -10.033 -0.008 1.00 84.62 101 PHE A N 1
ATOM 876 C CA . PHE A 1 101 ? 3.736 -10.879 -0.771 1.00 84.62 101 PHE A CA 1
ATOM 877 C C . PHE A 1 101 ? 4.425 -11.564 -1.959 1.00 84.62 101 PHE A C 1
ATOM 879 O O . PHE A 1 101 ? 4.237 -12.762 -2.191 1.00 84.62 101 PHE A O 1
ATOM 886 N N . LYS A 1 102 ? 5.286 -10.838 -2.679 1.00 79.81 102 LYS A N 1
ATOM 887 C CA . LYS A 1 102 ? 6.026 -11.361 -3.833 1.00 79.81 102 LYS A CA 1
ATOM 888 C C . LYS A 1 102 ? 7.001 -12.472 -3.447 1.00 79.81 102 LYS A C 1
ATOM 890 O O . LYS A 1 102 ? 7.122 -13.439 -4.200 1.00 79.81 102 LYS A O 1
ATOM 895 N N . LYS A 1 103 ? 7.653 -12.387 -2.280 1.00 78.75 103 LYS A N 1
ATOM 896 C CA . LYS A 1 103 ? 8.494 -13.469 -1.724 1.00 78.75 103 LYS A CA 1
ATOM 897 C C . LYS A 1 103 ? 7.707 -14.765 -1.518 1.00 78.75 103 LYS A C 1
ATOM 899 O O . LYS A 1 103 ? 8.278 -15.843 -1.637 1.00 78.75 103 LYS A O 1
ATOM 904 N N . GLN A 1 104 ? 6.402 -14.659 -1.269 1.00 76.44 104 GLN A N 1
ATOM 905 C CA . GLN A 1 104 ? 5.473 -15.787 -1.152 1.00 76.44 104 GLN A CA 1
ATOM 906 C C . GLN A 1 104 ? 4.825 -16.176 -2.498 1.00 76.44 104 GLN A C 1
ATOM 908 O O . GLN A 1 104 ? 3.894 -16.974 -2.532 1.00 76.44 104 GLN A O 1
ATOM 913 N N . GLY A 1 105 ? 5.284 -15.608 -3.620 1.00 73.69 105 GLY A N 1
ATOM 914 C CA . GLY A 1 105 ? 4.758 -15.891 -4.958 1.00 73.69 105 GLY A CA 1
ATOM 915 C C . GLY A 1 105 ? 3.451 -15.171 -5.305 1.00 73.69 105 GLY A C 1
ATOM 916 O O . GLY A 1 105 ? 2.886 -15.431 -6.366 1.00 73.69 105 GLY A O 1
ATOM 917 N N . VAL A 1 106 ? 2.978 -14.249 -4.460 1.00 72.75 106 VAL A N 1
ATOM 918 C CA . VAL A 1 106 ? 1.708 -13.537 -4.650 1.00 72.75 106 VAL A CA 1
ATOM 919 C C . VAL A 1 106 ? 1.952 -12.138 -5.207 1.00 72.75 106 VAL A C 1
ATOM 921 O O . VAL A 1 106 ? 2.837 -11.411 -4.765 1.00 72.75 106 VAL A O 1
ATOM 924 N N . ARG A 1 107 ? 1.142 -11.737 -6.189 1.00 74.75 107 ARG A N 1
ATOM 925 C CA . ARG A 1 107 ? 1.097 -10.362 -6.700 1.00 74.75 107 ARG A CA 1
ATOM 926 C C . ARG A 1 107 ? -0.247 -9.752 -6.336 1.00 74.75 107 ARG A C 1
ATOM 928 O O . ARG A 1 107 ? -1.271 -10.306 -6.720 1.00 74.75 107 ARG A O 1
ATOM 935 N N . LEU A 1 108 ? -0.233 -8.614 -5.646 1.00 71.75 108 LEU A N 1
ATOM 936 C CA . LEU A 1 108 ? -1.455 -7.962 -5.160 1.00 71.75 108 LEU A CA 1
ATOM 937 C C . LEU A 1 108 ? -2.319 -7.389 -6.294 1.00 71.75 108 LEU A C 1
ATOM 939 O O . LEU A 1 108 ? -3.543 -7.388 -6.194 1.00 71.75 108 LEU A O 1
ATOM 943 N N . GLY A 1 109 ? -1.693 -6.956 -7.396 1.00 74.81 109 GLY A N 1
ATOM 944 C CA . GLY A 1 109 ? -2.404 -6.351 -8.524 1.00 74.81 109 GLY A CA 1
ATOM 945 C C . GLY A 1 109 ? -2.951 -4.971 -8.163 1.00 74.81 109 GLY A C 1
ATOM 946 O O . GLY A 1 109 ? -4.161 -4.756 -8.221 1.00 74.81 109 GLY A O 1
ATOM 947 N N . ASN A 1 110 ? -2.059 -4.071 -7.745 1.00 75.56 110 ASN A N 1
ATOM 948 C CA . ASN A 1 110 ? -2.419 -2.724 -7.315 1.00 75.56 110 ASN A CA 1
ATOM 949 C C . ASN A 1 110 ? -3.013 -1.900 -8.449 1.00 75.56 110 ASN A C 1
ATOM 951 O O . ASN A 1 110 ? -2.618 -2.017 -9.614 1.00 75.56 110 ASN A O 1
ATOM 955 N N . PHE A 1 111 ? -3.955 -1.042 -8.081 1.00 77.81 111 PHE A N 1
ATOM 956 C CA . PHE A 1 111 ? -4.536 -0.085 -8.998 1.00 77.81 111 PHE A CA 1
ATOM 957 C C . PHE A 1 111 ? -3.726 1.207 -8.978 1.00 77.81 111 PHE A C 1
ATOM 959 O O . PHE A 1 111 ? -3.553 1.828 -7.935 1.00 77.81 111 PHE A O 1
ATOM 966 N N . TYR A 1 112 ? -3.253 1.638 -10.144 1.00 74.31 112 TYR A N 1
ATOM 967 C CA . TYR A 1 112 ? -2.464 2.867 -10.287 1.00 74.31 112 TYR A CA 1
ATOM 968 C C . TYR A 1 112 ? -3.239 3.985 -10.972 1.00 74.31 112 TYR A C 1
ATOM 970 O O . TYR A 1 112 ? -2.648 4.985 -11.344 1.00 74.31 112 TYR A O 1
ATOM 978 N N . ASP A 1 113 ? -4.541 3.829 -11.184 1.00 74.94 113 ASP A N 1
ATOM 979 C CA . ASP A 1 113 ? -5.385 4.898 -11.699 1.00 74.94 113 ASP A CA 1
ATOM 980 C C . ASP A 1 113 ? -6.414 5.319 -10.649 1.00 74.94 113 ASP A C 1
ATOM 982 O O . ASP A 1 113 ? -6.746 4.582 -9.714 1.00 74.94 113 ASP A O 1
ATOM 986 N N . LYS A 1 114 ? -6.928 6.538 -10.813 1.00 74.62 114 LYS A N 1
ATOM 987 C CA . LYS A 1 114 ? -7.884 7.137 -9.883 1.00 74.62 114 LYS A CA 1
ATOM 988 C C . LYS A 1 114 ? -9.159 6.295 -9.730 1.00 74.62 114 LYS A C 1
ATOM 990 O O . LYS A 1 114 ? -9.706 6.225 -8.635 1.00 74.62 114 LYS A O 1
ATOM 995 N N . SER A 1 115 ? -9.646 5.677 -10.807 1.00 77.19 115 SER A N 1
ATOM 996 C CA . SER A 1 115 ? -10.894 4.900 -10.794 1.00 77.19 115 SER A CA 1
ATOM 997 C C . SER A 1 115 ? -10.750 3.578 -10.038 1.00 77.19 115 SER A C 1
ATOM 999 O O . SER A 1 115 ? -11.618 3.221 -9.237 1.00 77.19 115 SER A O 1
ATOM 1001 N N . GLY A 1 116 ? -9.616 2.901 -10.213 1.00 72.81 116 GLY A N 1
ATOM 1002 C CA . GLY A 1 116 ? -9.256 1.709 -9.468 1.00 72.81 116 GLY A CA 1
ATOM 1003 C C . GLY A 1 116 ? -9.070 2.025 -7.988 1.00 72.81 116 GLY A C 1
ATOM 1004 O O . GLY A 1 116 ? -9.713 1.381 -7.172 1.00 72.81 116 GLY A O 1
ATOM 1005 N N . GLN A 1 117 ? -8.340 3.096 -7.650 1.00 74.38 117 GLN A N 1
ATOM 1006 C CA . GLN A 1 117 ? -8.144 3.568 -6.266 1.00 74.38 117 GLN A CA 1
ATOM 1007 C C . GLN A 1 117 ? -9.458 3.912 -5.530 1.00 74.38 117 GLN A C 1
ATOM 1009 O O . GLN A 1 117 ? -9.587 3.725 -4.313 1.00 74.38 117 GLN A O 1
ATOM 1014 N N . TYR A 1 118 ? -10.483 4.385 -6.249 1.00 75.62 118 TYR A N 1
ATOM 1015 C CA . TYR A 1 118 ? -11.823 4.543 -5.668 1.00 75.62 118 TYR A CA 1
ATOM 1016 C C . TYR A 1 118 ? -12.509 3.206 -5.381 1.00 75.62 118 TYR A C 1
ATOM 1018 O O . TYR A 1 118 ? -13.220 3.106 -4.386 1.00 75.62 118 TYR A O 1
ATOM 1026 N N . SER A 1 119 ? -12.269 2.196 -6.215 1.00 73.88 119 SER A N 1
ATOM 1027 C CA . SER A 1 119 ? -12.838 0.850 -6.084 1.00 73.88 119 SER A CA 1
ATOM 1028 C C . SER A 1 119 ? -12.097 -0.026 -5.060 1.00 73.88 119 SER A C 1
ATOM 1030 O O . SER A 1 119 ? -12.602 -1.087 -4.696 1.00 73.88 119 SER A O 1
ATOM 1032 N N . GLY A 1 120 ? -10.923 0.417 -4.595 1.00 80.25 120 GLY A N 1
ATOM 1033 C CA . GLY A 1 120 ? -10.051 -0.248 -3.622 1.00 80.25 120 GLY A CA 1
ATOM 1034 C C . GLY A 1 120 ? -8.573 0.007 -3.922 1.00 80.25 120 GLY A C 1
ATOM 1035 O O . GLY A 1 120 ? -8.258 0.711 -4.871 1.00 80.25 120 GLY A O 1
ATOM 1036 N N . GLU A 1 121 ? -7.640 -0.555 -3.153 1.00 78.06 121 GLU A N 1
ATOM 1037 C CA . GLU A 1 121 ? -6.201 -0.359 -3.432 1.00 78.06 121 GLU A CA 1
ATOM 1038 C C . GLU A 1 121 ? -5.638 -1.409 -4.407 1.00 78.06 121 GLU A C 1
ATOM 1040 O O . GLU A 1 121 ? -4.744 -1.120 -5.207 1.00 78.06 121 GLU A O 1
ATOM 1045 N N . ASN A 1 122 ? -6.192 -2.625 -4.401 1.00 78.12 122 ASN A N 1
ATOM 1046 C CA . ASN A 1 122 ? -5.772 -3.708 -5.287 1.00 78.12 122 ASN A CA 1
ATOM 1047 C C . ASN A 1 122 ? -6.887 -4.726 -5.555 1.00 78.12 122 ASN A C 1
ATOM 1049 O O . ASN A 1 122 ? -7.902 -4.783 -4.856 1.00 78.12 122 ASN A O 1
ATOM 1053 N N . ALA A 1 123 ? -6.684 -5.566 -6.572 1.00 72.81 123 ALA A N 1
ATOM 1054 C CA . ALA A 1 123 ? -7.627 -6.625 -6.938 1.00 72.81 123 ALA A CA 1
ATOM 1055 C C . ALA A 1 123 ? -7.814 -7.682 -5.831 1.00 72.81 123 ALA A C 1
ATOM 1057 O O . ALA A 1 123 ? -8.842 -8.355 -5.787 1.00 72.81 123 ALA A O 1
ATOM 1058 N N . PHE A 1 124 ? -6.841 -7.806 -4.925 1.00 74.00 124 PHE A N 1
ATOM 1059 C CA . PHE A 1 124 ? -6.877 -8.728 -3.792 1.00 74.00 124 PHE A CA 1
ATOM 1060 C C . PHE A 1 124 ? -7.840 -8.289 -2.672 1.00 74.00 124 PHE A C 1
ATOM 1062 O O . PHE A 1 124 ? -8.184 -9.089 -1.799 1.00 74.00 124 PHE A O 1
ATOM 1069 N N . GLY A 1 125 ? -8.288 -7.029 -2.690 1.00 85.69 125 GLY A N 1
ATOM 1070 C CA . GLY A 1 125 ? -9.102 -6.446 -1.625 1.00 85.69 125 GLY A CA 1
ATOM 1071 C C . GLY A 1 125 ? -8.307 -6.227 -0.334 1.00 85.69 125 GLY A C 1
ATOM 1072 O O . GLY A 1 125 ? -8.860 -6.374 0.755 1.00 85.69 125 GLY A O 1
ATOM 1073 N N . LEU A 1 126 ? -7.010 -5.937 -0.437 1.00 89.12 126 LEU A N 1
ATOM 1074 C CA . LEU A 1 126 ? -6.149 -5.586 0.692 1.00 89.12 126 LEU A CA 1
ATOM 1075 C C . LEU A 1 126 ? -5.905 -4.074 0.707 1.00 89.12 126 LEU A C 1
ATOM 1077 O O . LEU A 1 126 ? -5.453 -3.529 -0.292 1.00 89.12 126 LEU A O 1
ATOM 1081 N N . GLU A 1 127 ? -6.155 -3.422 1.837 1.00 94.12 127 GLU A N 1
ATOM 1082 C CA . GLU A 1 127 ? -5.786 -2.023 2.089 1.00 94.12 127 GLU A CA 1
ATOM 1083 C C . GLU A 1 127 ? -4.508 -1.964 2.945 1.00 94.12 127 GLU A C 1
ATOM 1085 O O . GLU A 1 127 ? -4.418 -2.653 3.964 1.00 94.12 127 GLU A O 1
ATOM 1090 N N . ILE A 1 128 ? -3.513 -1.179 2.525 1.00 94.44 128 ILE A N 1
ATOM 1091 C CA . ILE A 1 128 ? -2.179 -1.062 3.122 1.00 94.44 128 ILE A CA 1
ATOM 1092 C C . ILE A 1 128 ? -2.010 0.336 3.720 1.00 94.44 128 ILE A C 1
ATOM 1094 O O . ILE A 1 128 ? -2.061 1.342 3.021 1.00 94.44 128 ILE A O 1
ATOM 1098 N N . LYS A 1 129 ? -1.771 0.425 5.034 1.00 94.56 129 LYS A N 1
ATOM 1099 C CA . LYS A 1 129 ? -1.591 1.706 5.738 1.00 94.56 129 LYS A CA 1
ATOM 1100 C C . LYS A 1 129 ? -0.329 1.730 6.587 1.00 94.56 129 LYS A C 1
ATOM 1102 O O . LYS A 1 129 ? -0.142 0.897 7.466 1.00 94.56 129 LYS A O 1
ATOM 1107 N N . HIS A 1 130 ? 0.498 2.752 6.404 1.00 95.62 130 HIS A N 1
ATOM 1108 C CA . HIS A 1 130 ? 1.638 2.988 7.285 1.00 95.62 130 HIS A CA 1
ATOM 1109 C C . HIS A 1 130 ? 1.208 3.752 8.548 1.00 95.62 130 HIS A C 1
ATOM 1111 O O . HIS A 1 130 ? 0.750 4.894 8.460 1.00 95.62 130 HIS A O 1
ATOM 1117 N N . ASP A 1 131 ? 1.401 3.155 9.728 1.00 94.19 131 ASP A N 1
ATOM 1118 C CA . ASP A 1 131 ? 1.226 3.836 11.015 1.00 94.19 131 ASP A CA 1
ATOM 1119 C C . ASP A 1 131 ? 2.581 4.254 11.595 1.00 94.19 131 ASP A C 1
ATOM 1121 O O . ASP A 1 131 ? 3.233 3.535 12.353 1.00 94.19 131 ASP A O 1
ATOM 1125 N N . MET A 1 132 ? 2.981 5.481 11.268 1.00 90.25 132 MET A N 1
ATOM 1126 C CA . MET A 1 132 ? 4.251 6.069 11.705 1.00 90.25 132 MET A CA 1
ATOM 1127 C C . MET A 1 132 ? 4.365 6.284 13.218 1.00 90.25 132 MET A C 1
ATOM 1129 O O . MET A 1 132 ? 5.439 6.640 13.694 1.00 90.25 132 MET A O 1
ATOM 1133 N N . LYS A 1 133 ? 3.263 6.171 13.970 1.00 91.50 133 LYS A N 1
ATOM 1134 C CA . LYS A 1 133 ? 3.242 6.398 15.419 1.00 91.50 133 LYS A CA 1
ATOM 1135 C C . LYS A 1 133 ? 3.118 5.108 16.213 1.00 91.50 133 LYS A C 1
ATOM 1137 O O . LYS A 1 133 ? 3.170 5.171 17.443 1.00 91.50 133 LYS A O 1
ATOM 1142 N N . LEU A 1 134 ? 2.974 3.960 15.554 1.00 92.88 134 LEU A N 1
ATOM 1143 C CA . LEU A 1 134 ? 2.843 2.674 16.228 1.00 92.88 134 LEU A CA 1
ATOM 1144 C C . LEU A 1 134 ? 4.032 2.400 17.155 1.00 92.88 134 LEU A C 1
ATOM 1146 O O . LEU A 1 134 ? 3.838 2.056 18.320 1.00 92.88 134 LEU A O 1
ATOM 1150 N N . GLU A 1 135 ? 5.256 2.603 16.668 1.00 90.56 135 GLU A N 1
ATOM 1151 C CA . GLU A 1 135 ? 6.471 2.329 17.443 1.00 90.56 135 GLU A CA 1
ATOM 1152 C C . GLU A 1 135 ? 6.605 3.252 18.660 1.00 90.56 135 GLU A C 1
ATOM 1154 O O . GLU A 1 135 ? 6.915 2.782 19.755 1.00 90.56 135 GLU A O 1
ATOM 1159 N N . GLU A 1 136 ? 6.302 4.541 18.484 1.00 91.75 136 GLU A N 1
ATOM 1160 C CA . GLU A 1 136 ? 6.370 5.562 19.535 1.00 91.75 136 GLU A CA 1
ATOM 1161 C C . GLU A 1 136 ? 5.268 5.379 20.587 1.00 91.75 136 GLU A C 1
ATOM 1163 O O . GLU A 1 136 ? 5.513 5.468 21.789 1.00 91.75 136 GLU A O 1
ATOM 1168 N N . THR A 1 137 ? 4.033 5.141 20.143 1.00 92.69 137 THR A N 1
ATOM 1169 C CA . THR A 1 137 ? 2.852 5.220 21.013 1.00 92.69 137 THR A CA 1
ATOM 1170 C C . THR A 1 137 ? 2.356 3.863 21.496 1.00 92.69 137 THR A C 1
ATOM 1172 O O . THR A 1 137 ? 1.594 3.807 22.460 1.00 92.69 137 THR A O 1
ATOM 1175 N N . GLY A 1 138 ? 2.731 2.770 20.825 1.00 92.44 138 GLY A N 1
ATOM 1176 C CA . GLY A 1 138 ? 2.181 1.435 21.068 1.00 92.44 138 GLY A CA 1
ATOM 1177 C C . GLY A 1 138 ? 0.684 1.309 20.754 1.00 92.44 138 GLY A C 1
ATOM 1178 O O . GLY A 1 138 ? 0.039 0.368 21.226 1.00 92.44 138 GLY A O 1
ATOM 1179 N N . ASN A 1 139 ? 0.122 2.255 19.998 1.00 94.38 139 ASN A N 1
ATOM 1180 C CA . ASN A 1 139 ? -1.270 2.255 19.569 1.00 94.38 139 ASN A CA 1
ATOM 1181 C C . ASN A 1 139 ? -1.347 2.325 18.047 1.00 94.38 139 ASN A C 1
ATOM 1183 O O . ASN A 1 139 ? -0.533 2.988 17.413 1.00 94.38 139 ASN A O 1
ATOM 1187 N N . ILE A 1 140 ? -2.364 1.672 17.498 1.00 95.31 140 ILE A N 1
ATOM 1188 C CA . ILE A 1 140 ? -2.713 1.705 16.082 1.00 95.31 140 ILE A CA 1
ATOM 1189 C C . ILE A 1 140 ? -3.851 2.699 15.895 1.00 95.31 140 ILE A C 1
ATOM 1191 O O . ILE A 1 140 ? -4.844 2.644 16.629 1.00 95.31 140 ILE A O 1
ATOM 1195 N N . TYR A 1 141 ? -3.731 3.584 14.912 1.00 95.75 141 TYR A N 1
ATOM 1196 C CA . TYR A 1 141 ? -4.795 4.495 14.510 1.00 95.75 141 TYR A CA 1
ATOM 1197 C C . TYR A 1 141 ? -5.630 3.911 13.367 1.00 95.75 141 TYR A C 1
ATOM 1199 O O . TYR A 1 141 ? -5.141 3.732 12.255 1.00 95.75 141 TYR A O 1
ATOM 1207 N N . ILE A 1 142 ? -6.915 3.658 13.625 1.00 96.31 142 ILE A N 1
ATOM 1208 C CA . ILE A 1 142 ? -7.860 3.168 12.617 1.00 96.31 142 ILE A CA 1
ATOM 1209 C C . ILE A 1 142 ? -8.730 4.327 12.132 1.00 96.31 142 ILE A C 1
ATOM 1211 O O . ILE A 1 142 ? -9.572 4.834 12.880 1.00 96.31 142 ILE A O 1
ATOM 1215 N N . GLU A 1 143 ? -8.526 4.745 10.883 1.00 95.75 143 GLU A N 1
ATOM 1216 C CA . GLU A 1 143 ? -9.311 5.799 10.235 1.00 95.75 143 GLU A CA 1
ATOM 1217 C C . GLU A 1 143 ? -10.683 5.287 9.773 1.00 95.75 143 GLU A C 1
ATOM 1219 O O . GLU A 1 143 ? -10.801 4.201 9.203 1.00 95.75 143 GLU A O 1
ATOM 1224 N N . TYR A 1 144 ? -11.718 6.104 9.974 1.00 95.44 144 TYR A N 1
ATOM 1225 C CA . TYR A 1 144 ? -13.073 5.831 9.488 1.00 95.44 144 TYR A CA 1
ATOM 1226 C C . TYR A 1 144 ? -13.685 6.975 8.662 1.00 95.44 144 TYR A C 1
ATOM 1228 O O . TYR A 1 144 ? -14.668 6.760 7.958 1.00 95.44 144 TYR A O 1
ATOM 1236 N N . GLN A 1 145 ? -13.158 8.200 8.738 1.00 95.12 145 GLN A N 1
ATOM 1237 C CA . GLN A 1 145 ? -13.652 9.350 7.969 1.00 95.12 145 GLN A CA 1
ATOM 1238 C C . GLN A 1 145 ? -12.531 10.351 7.705 1.00 95.12 145 GLN A C 1
ATOM 1240 O O . GLN A 1 145 ? -11.681 10.571 8.564 1.00 95.12 145 GLN A O 1
ATOM 1245 N N . GLU A 1 146 ? -12.602 11.036 6.568 1.00 93.25 146 GLU A N 1
ATOM 1246 C CA . GLU A 1 146 ? -11.662 12.099 6.212 1.00 93.25 146 GLU A CA 1
ATOM 1247 C C . GLU A 1 146 ? -12.371 13.350 5.673 1.00 93.25 146 GLU A C 1
ATOM 1249 O O . GLU A 1 146 ? -13.561 13.337 5.345 1.00 93.25 146 GLU A O 1
ATOM 1254 N N . ARG A 1 147 ? -11.634 14.459 5.590 1.00 90.88 147 ARG A N 1
ATOM 1255 C CA . ARG A 1 147 ? -12.030 15.670 4.859 1.00 90.88 147 ARG A CA 1
ATOM 1256 C C . ARG A 1 147 ? -10.800 16.387 4.321 1.00 90.88 147 ARG A C 1
ATOM 1258 O O . ARG A 1 147 ? -9.788 16.504 5.006 1.00 90.88 147 ARG A O 1
ATOM 1265 N N . LEU A 1 148 ? -10.915 16.975 3.132 1.00 82.25 148 LEU A N 1
ATOM 1266 C CA . LEU A 1 148 ? -9.792 17.666 2.482 1.00 82.25 148 LEU A CA 1
ATOM 1267 C C . LEU A 1 148 ? -9.305 18.908 3.250 1.00 82.25 148 LEU A C 1
ATOM 1269 O O . LEU A 1 148 ? -8.115 19.222 3.245 1.00 82.25 148 LEU A O 1
ATOM 1273 N N . LYS A 1 149 ? -10.224 19.634 3.895 1.00 82.31 149 LYS A N 1
ATOM 1274 C CA . LYS A 1 149 ? -9.939 20.799 4.746 1.00 82.31 149 LYS A CA 1
ATOM 1275 C C . LYS A 1 149 ? -11.011 20.943 5.818 1.00 82.31 149 LYS A C 1
ATOM 1277 O O . LYS A 1 149 ? -12.115 20.424 5.671 1.00 82.31 149 LYS A O 1
ATOM 1282 N N . ASN A 1 150 ? -10.698 21.684 6.876 1.00 81.69 150 ASN A N 1
ATOM 1283 C CA . ASN A 1 150 ? -11.574 21.857 8.037 1.00 81.69 150 ASN A CA 1
ATOM 1284 C C . ASN A 1 150 ? -12.952 22.483 7.730 1.00 81.69 150 ASN A C 1
ATOM 1286 O O . ASN A 1 150 ? -13.872 22.338 8.530 1.00 81.69 150 ASN A O 1
ATOM 1290 N N . THR A 1 151 ? -13.104 23.143 6.580 1.00 82.69 151 THR A N 1
ATOM 1291 C CA . THR A 1 151 ? -14.361 23.746 6.113 1.00 82.69 151 THR A CA 1
ATOM 1292 C C . THR A 1 151 ? -15.217 22.829 5.242 1.00 82.69 151 THR A C 1
ATOM 1294 O O . THR A 1 151 ? -16.337 23.201 4.908 1.00 82.69 151 THR A O 1
ATOM 1297 N N . LEU A 1 152 ? -14.713 21.654 4.851 1.00 87.31 152 LEU A N 1
ATOM 1298 C CA . LEU A 1 152 ? -15.448 20.703 4.018 1.00 87.31 152 LEU A CA 1
ATOM 1299 C C . LEU A 1 152 ? -16.111 19.601 4.857 1.00 87.31 152 LEU A C 1
ATOM 1301 O O . LEU A 1 152 ? -15.632 19.298 5.958 1.00 87.31 152 LEU A O 1
ATOM 1305 N N . PRO A 1 153 ? -17.217 19.014 4.356 1.00 90.81 153 PRO A N 1
ATOM 1306 C CA . PRO A 1 153 ? -17.901 17.928 5.042 1.00 90.81 153 PRO A CA 1
ATOM 1307 C C . PRO A 1 153 ? -17.003 16.696 5.175 1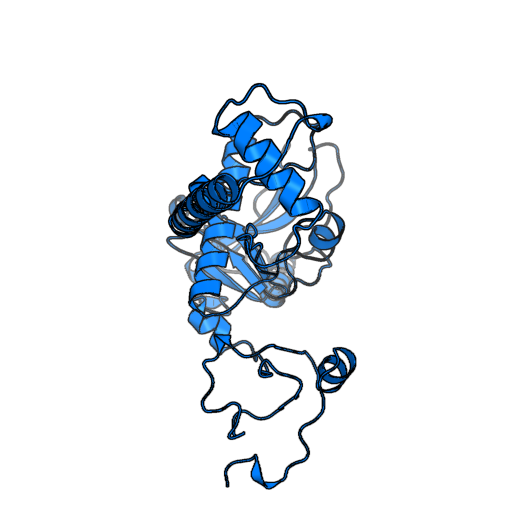.00 90.81 153 PRO A C 1
ATOM 1309 O O . PRO A 1 153 ? -16.113 16.451 4.358 1.00 90.81 153 PRO A O 1
ATOM 1312 N N . TRP A 1 154 ? -17.268 15.915 6.219 1.00 93.62 154 TRP A N 1
ATOM 1313 C CA . TRP A 1 154 ? -16.667 14.600 6.399 1.00 93.62 154 TRP A CA 1
ATOM 1314 C C . TRP A 1 154 ? -17.194 13.635 5.342 1.00 93.62 154 TRP A C 1
ATOM 1316 O O . TRP A 1 154 ? -18.393 13.601 5.072 1.00 93.62 154 TRP A O 1
ATOM 1326 N N . THR A 1 155 ? -16.293 12.840 4.782 1.00 93.75 155 THR A N 1
ATOM 1327 C CA . THR A 1 155 ? -16.600 11.762 3.842 1.00 93.75 155 THR A CA 1
ATOM 1328 C C . THR A 1 155 ? -16.169 10.442 4.466 1.00 93.75 155 THR A C 1
ATOM 1330 O O . THR A 1 155 ? -15.181 10.396 5.206 1.00 93.75 155 THR A O 1
ATOM 1333 N N . ASN A 1 156 ? -16.931 9.377 4.215 1.00 94.50 156 ASN A N 1
ATOM 1334 C CA . ASN A 1 156 ? -16.546 8.038 4.647 1.00 94.50 156 ASN A CA 1
ATOM 1335 C C . ASN A 1 156 ? -15.207 7.664 4.012 1.00 94.50 156 ASN A C 1
ATOM 1337 O O . ASN A 1 156 ? -15.039 7.773 2.800 1.00 94.50 156 ASN A O 1
ATOM 1341 N N . SER A 1 157 ? -14.275 7.247 4.860 1.00 92.12 157 SER A N 1
ATOM 1342 C CA . SER A 1 157 ? -12.928 6.838 4.482 1.00 92.12 157 SER A CA 1
ATOM 1343 C C . SER A 1 157 ? -12.570 5.575 5.244 1.00 92.12 157 SER A C 1
ATOM 1345 O O . SER A 1 157 ? -13.292 5.143 6.149 1.00 92.12 157 SER A O 1
ATOM 1347 N N . GLY A 1 158 ? -11.452 4.979 4.868 1.00 92.12 158 GLY A N 1
ATOM 1348 C CA . GLY A 1 158 ? -10.893 3.850 5.564 1.00 92.12 158 GLY A CA 1
ATOM 1349 C C . GLY A 1 158 ? -11.907 2.734 5.822 1.00 92.12 158 GLY A C 1
ATOM 1350 O O . GLY A 1 158 ? -12.533 2.224 4.893 1.00 92.12 158 GLY A O 1
ATOM 1351 N N . ILE A 1 159 ? -12.132 2.369 7.092 1.00 95.69 159 ILE A N 1
ATOM 1352 C CA . ILE A 1 159 ? -13.007 1.228 7.421 1.00 95.69 159 ILE A CA 1
ATOM 1353 C C . ILE A 1 159 ? -14.484 1.441 7.041 1.00 95.69 159 ILE A C 1
ATOM 1355 O O . ILE A 1 159 ? -15.235 0.470 6.996 1.00 95.69 159 ILE A O 1
ATOM 1359 N N . LEU A 1 160 ? -14.916 2.682 6.771 1.00 95.62 160 LEU A N 1
ATOM 1360 C CA . LEU A 1 160 ? -16.275 3.002 6.303 1.00 95.62 160 LEU A CA 1
ATOM 1361 C C . LEU A 1 160 ? -16.366 3.213 4.791 1.00 95.62 160 LEU A C 1
ATOM 1363 O O . LEU A 1 160 ? -17.465 3.450 4.289 1.00 95.62 160 LEU A O 1
ATOM 1367 N N . LYS A 1 161 ? -15.242 3.191 4.069 1.00 92.88 161 LYS A N 1
ATOM 1368 C CA . LYS A 1 161 ? -15.242 3.339 2.615 1.00 92.88 161 LYS A CA 1
ATOM 1369 C C . LYS A 1 161 ? -15.925 2.127 1.980 1.00 92.88 161 LYS A C 1
ATOM 1371 O O . LYS A 1 161 ? -15.599 0.988 2.317 1.00 92.88 161 LYS A O 1
ATOM 1376 N N . GLU A 1 162 ? -16.868 2.386 1.080 1.00 90.38 162 GLU A N 1
ATOM 1377 C CA . GLU A 1 162 ? -17.554 1.365 0.284 1.00 90.38 162 GLU A CA 1
ATOM 1378 C C . GLU A 1 162 ? -16.685 1.014 -0.930 1.00 90.38 162 GLU A C 1
ATOM 1380 O O . GLU A 1 162 ? -16.755 1.657 -1.974 1.00 90.38 162 GLU A O 1
ATOM 1385 N N . ASP A 1 163 ? -15.816 0.023 -0.759 1.00 88.06 163 ASP A N 1
ATOM 1386 C CA . ASP A 1 163 ? -14.872 -0.459 -1.767 1.00 88.06 163 ASP A CA 1
ATOM 1387 C C . ASP A 1 163 ? -14.728 -1.991 -1.696 1.00 88.06 163 ASP A C 1
ATOM 1389 O O . ASP A 1 163 ? -15.463 -2.672 -0.975 1.00 88.06 163 ASP A O 1
ATOM 1393 N N . ASN A 1 164 ? -13.799 -2.557 -2.469 1.00 83.88 164 ASN A N 1
ATOM 1394 C CA . ASN A 1 164 ? -13.546 -3.996 -2.478 1.00 83.88 164 ASN A CA 1
ATOM 1395 C C . ASN A 1 164 ? -12.689 -4.493 -1.294 1.00 83.88 164 ASN A C 1
ATOM 1397 O O . ASN A 1 164 ? -12.402 -5.695 -1.239 1.00 83.88 164 ASN A O 1
ATOM 1401 N N . ALA A 1 165 ? -12.249 -3.613 -0.384 1.00 88.25 165 ALA A N 1
ATOM 1402 C CA . ALA A 1 165 ? -11.310 -3.985 0.662 1.00 88.25 165 ALA A CA 1
ATOM 1403 C C . ALA A 1 165 ? -11.979 -4.929 1.671 1.00 88.25 165 ALA A C 1
ATOM 1405 O O . ALA A 1 165 ? -13.013 -4.636 2.267 1.00 88.25 165 ALA A O 1
ATOM 1406 N N . LYS A 1 166 ? -11.366 -6.091 1.869 1.00 90.19 166 LYS A N 1
ATOM 1407 C CA . LYS A 1 166 ? -11.758 -7.126 2.836 1.00 90.19 166 LYS A CA 1
ATOM 1408 C C . LYS A 1 166 ? -10.739 -7.244 3.954 1.00 90.19 166 LYS A C 1
ATOM 1410 O O . LYS A 1 166 ? -11.098 -7.571 5.084 1.00 90.19 166 LYS A O 1
ATOM 1415 N N . TYR A 1 167 ? -9.482 -6.974 3.627 1.00 93.94 167 TYR A N 1
ATOM 1416 C CA . TYR A 1 167 ? -8.344 -7.116 4.512 1.00 93.94 167 TYR A CA 1
ATOM 1417 C C . TYR A 1 167 ? -7.655 -5.778 4.689 1.00 93.94 167 TYR A C 1
ATOM 1419 O O . TYR A 1 167 ? -7.656 -4.941 3.789 1.00 93.94 167 TYR A O 1
ATOM 1427 N N . TRP A 1 168 ? -7.040 -5.604 5.847 1.00 95.19 168 TRP A N 1
ATOM 1428 C CA . TRP A 1 168 ? -6.359 -4.375 6.201 1.00 95.19 168 TRP A CA 1
ATOM 1429 C C . TRP A 1 168 ? -5.017 -4.698 6.836 1.00 95.19 168 TRP A C 1
ATOM 1431 O O . TRP A 1 168 ? -4.989 -5.312 7.901 1.00 95.19 168 TRP A O 1
ATOM 1441 N N . ILE A 1 169 ? -3.918 -4.275 6.215 1.00 96.50 169 ILE A N 1
ATOM 1442 C CA . ILE A 1 169 ? -2.583 -4.330 6.810 1.00 96.50 169 ILE A CA 1
ATOM 1443 C C . ILE A 1 169 ? -2.174 -2.937 7.284 1.00 96.50 169 ILE A C 1
ATOM 1445 O O . ILE A 1 169 ? -2.210 -1.968 6.528 1.00 96.50 169 ILE A O 1
ATOM 1449 N N . ILE A 1 170 ? -1.817 -2.825 8.562 1.00 96.81 170 ILE A N 1
ATOM 1450 C CA . ILE A 1 170 ? -1.411 -1.556 9.170 1.00 96.81 170 ILE A CA 1
ATOM 1451 C C . ILE A 1 170 ? -0.239 -1.730 10.130 1.00 96.81 170 ILE A C 1
ATOM 1453 O O . ILE A 1 170 ? -0.208 -2.680 10.912 1.00 96.81 170 ILE A O 1
ATOM 1457 N N . GLY A 1 171 ? 0.716 -0.805 10.083 1.00 95.56 171 GLY A N 1
ATOM 1458 C CA . GLY A 1 171 ? 1.871 -0.781 10.980 1.00 95.56 171 GLY A CA 1
ATOM 1459 C C . GLY A 1 171 ? 3.097 -0.185 10.310 1.00 95.56 171 GLY A C 1
ATOM 1460 O O . GLY A 1 171 ? 2.940 0.737 9.521 1.00 95.56 171 GLY A O 1
ATOM 1461 N N . SER A 1 172 ? 4.278 -0.711 10.627 1.00 94.00 172 SER A N 1
ATOM 1462 C CA . SER A 1 172 ? 5.569 -0.445 9.982 1.00 94.00 172 SER A CA 1
ATOM 1463 C C . SER A 1 172 ? 6.196 -1.756 9.487 1.00 94.00 172 SER A C 1
ATOM 1465 O O . SER A 1 172 ? 5.678 -2.846 9.740 1.00 94.00 172 SER A O 1
ATOM 1467 N N . SER A 1 173 ? 7.336 -1.678 8.797 1.00 91.19 173 SER A N 1
ATOM 1468 C CA . SER A 1 173 ? 8.097 -2.872 8.395 1.00 91.19 173 SER A CA 1
ATOM 1469 C C . SER A 1 173 ? 8.656 -3.670 9.586 1.00 91.19 173 SER A C 1
ATOM 1471 O O . SER A 1 173 ? 9.008 -4.838 9.424 1.00 91.19 173 SER A O 1
ATOM 1473 N N . CYS A 1 174 ? 8.716 -3.071 10.782 1.00 91.81 174 CYS A N 1
ATOM 1474 C CA . CYS A 1 174 ? 9.149 -3.723 12.020 1.00 91.81 174 CYS A CA 1
ATOM 1475 C C . CYS A 1 174 ? 7.997 -4.430 12.752 1.00 91.81 174 CYS A C 1
ATOM 1477 O O . CYS A 1 174 ? 8.197 -5.490 13.346 1.00 91.81 174 CYS A O 1
ATOM 1479 N N . GLU A 1 175 ? 6.800 -3.840 12.749 1.00 94.75 175 GLU A N 1
ATOM 1480 C CA . GLU A 1 175 ? 5.619 -4.362 13.443 1.00 94.75 175 GLU A CA 1
ATOM 1481 C C . GLU A 1 175 ? 4.352 -3.994 12.666 1.00 94.75 175 GLU A C 1
ATOM 1483 O O . GLU A 1 175 ? 4.057 -2.816 12.477 1.00 94.75 175 GLU A O 1
ATOM 1488 N N . TYR A 1 176 ? 3.567 -4.993 12.262 1.00 96.81 176 TYR A N 1
ATOM 1489 C CA . TYR A 1 176 ? 2.325 -4.798 11.519 1.00 96.81 176 TYR A CA 1
ATOM 1490 C C . TYR A 1 176 ? 1.238 -5.774 11.962 1.00 96.81 176 TYR A C 1
ATOM 1492 O O . TYR A 1 176 ? 1.502 -6.800 12.590 1.00 96.81 176 TYR A O 1
ATOM 1500 N N . TYR A 1 177 ? 0.001 -5.440 11.612 1.00 97.19 177 TYR A N 1
ATOM 1501 C CA . TYR A 1 177 ? -1.191 -6.203 11.942 1.00 97.19 177 TYR A CA 1
ATOM 1502 C C . TYR A 1 177 ? -2.054 -6.371 10.701 1.00 97.19 177 TYR A C 1
ATOM 1504 O O . TYR A 1 177 ? -2.225 -5.418 9.941 1.00 97.19 177 TYR A O 1
ATOM 1512 N N . ILE A 1 178 ? -2.608 -7.571 10.516 1.00 97.44 178 ILE A N 1
ATOM 1513 C CA . ILE A 1 178 ? -3.539 -7.874 9.430 1.00 97.44 178 ILE A CA 1
ATOM 1514 C C . ILE A 1 178 ? -4.912 -8.142 10.038 1.00 97.44 178 ILE A C 1
ATOM 1516 O O . ILE A 1 178 ? -5.066 -9.054 10.852 1.00 97.44 178 ILE A O 1
ATOM 1520 N N . PHE A 1 179 ? -5.910 -7.364 9.636 1.00 97.62 179 PHE A N 1
ATOM 1521 C CA . PHE A 1 179 ? -7.288 -7.463 10.112 1.00 97.62 179 PHE A CA 1
ATOM 1522 C C . PHE A 1 179 ? -8.247 -7.807 8.977 1.00 97.62 179 PHE A C 1
ATOM 1524 O O . PHE A 1 179 ? -7.986 -7.500 7.812 1.00 97.62 179 PHE A O 1
ATOM 1531 N N . LEU A 1 180 ? -9.400 -8.372 9.332 1.00 95.94 180 LEU A N 1
ATOM 1532 C CA . LEU A 1 180 ? -10.587 -8.265 8.492 1.00 95.94 180 LEU A CA 1
ATOM 1533 C C . LEU A 1 180 ? -11.173 -6.857 8.651 1.00 95.94 180 LEU A C 1
ATOM 1535 O O . LEU A 1 180 ? -11.327 -6.358 9.769 1.00 95.94 180 LEU A O 1
ATOM 1539 N N . LYS A 1 181 ? -11.548 -6.219 7.538 1.00 95.19 181 LYS A N 1
ATOM 1540 C CA . LYS A 1 181 ? -12.230 -4.913 7.559 1.00 95.19 181 LYS A CA 1
ATOM 1541 C C . LYS A 1 181 ? -13.567 -5.001 8.308 1.00 95.19 181 LYS A C 1
ATOM 1543 O O . LYS A 1 181 ? -13.929 -4.058 9.009 1.00 95.19 181 LYS A O 1
ATOM 1548 N N . SER A 1 182 ? -14.258 -6.144 8.225 1.00 95.62 182 SER A N 1
ATOM 1549 C CA . SER A 1 182 ? -15.489 -6.421 8.981 1.00 95.62 182 SER A CA 1
ATOM 1550 C C . SER A 1 182 ? -15.280 -6.319 10.488 1.00 95.62 182 SER A C 1
ATOM 1552 O O . SER A 1 182 ? -16.062 -5.664 11.169 1.00 95.62 182 SER A O 1
ATOM 1554 N N . ASP A 1 183 ? -14.197 -6.890 11.005 1.00 96.62 183 ASP A N 1
ATOM 1555 C CA . ASP A 1 183 ? -13.950 -6.959 12.446 1.00 96.62 183 ASP A CA 1
ATOM 1556 C C . ASP A 1 183 ? -13.601 -5.570 12.999 1.00 96.62 183 ASP A C 1
ATOM 1558 O O . ASP A 1 183 ? -14.064 -5.171 14.071 1.00 96.62 183 ASP A O 1
ATOM 1562 N N . LEU A 1 184 ? -12.849 -4.775 12.226 1.00 97.44 184 LEU A N 1
ATOM 1563 C CA . LEU A 1 184 ? -12.601 -3.365 12.539 1.00 97.44 184 LEU A CA 1
ATOM 1564 C C . LEU A 1 184 ? -13.896 -2.541 12.522 1.00 97.44 184 LEU A C 1
ATOM 1566 O O . LEU A 1 184 ? -14.094 -1.679 13.383 1.00 97.44 184 LEU A O 1
ATOM 1570 N N . TYR A 1 185 ? -14.792 -2.812 11.571 1.00 96.25 185 TYR A N 1
ATOM 1571 C CA . TYR A 1 185 ? -16.101 -2.167 11.496 1.00 96.25 185 TYR A CA 1
ATOM 1572 C C . TYR A 1 185 ? -16.990 -2.535 12.693 1.00 96.25 185 TYR A C 1
ATOM 1574 O O . TYR A 1 185 ? -17.603 -1.659 13.307 1.00 96.25 185 TYR A O 1
ATOM 1582 N N . GLU A 1 186 ? -17.033 -3.805 13.087 1.00 95.75 186 GLU A N 1
ATOM 1583 C CA . GLU A 1 186 ? -17.770 -4.262 14.268 1.00 95.75 186 GLU A CA 1
ATOM 1584 C C . GLU A 1 186 ? -17.227 -3.645 15.561 1.00 95.75 186 GLU A C 1
ATOM 1586 O O . GLU A 1 186 ? -18.003 -3.194 16.416 1.00 95.75 186 GLU A O 1
ATOM 1591 N N . LEU A 1 187 ? -15.900 -3.546 15.687 1.00 95.62 187 LEU A N 1
ATOM 1592 C CA . LEU A 1 187 ? -15.248 -2.846 16.789 1.00 95.62 187 LEU A CA 1
ATOM 1593 C C . LEU A 1 187 ? -15.650 -1.365 16.818 1.00 95.62 187 LEU A C 1
ATOM 1595 O O . LEU A 1 187 ? -16.047 -0.858 17.869 1.00 95.62 187 LEU A O 1
ATOM 1599 N N . TYR A 1 188 ? -15.624 -0.684 15.671 1.00 96.19 188 TYR A N 1
ATOM 1600 C CA . TYR A 1 188 ? -16.086 0.699 15.540 1.00 96.19 188 TYR A CA 1
ATOM 1601 C C . TYR A 1 188 ? -17.545 0.866 15.986 1.00 96.19 188 TYR A C 1
ATOM 1603 O O . TYR A 1 188 ? -17.861 1.764 16.773 1.00 96.19 188 TYR A O 1
ATOM 1611 N N . GLN A 1 189 ? -18.442 -0.020 15.548 1.00 95.62 189 GLN A N 1
ATOM 1612 C CA . GLN A 1 189 ? -19.852 0.038 15.937 1.00 95.62 189 GLN A CA 1
ATOM 1613 C C . GLN A 1 189 ? -20.046 -0.217 17.434 1.00 95.62 189 GLN A C 1
ATOM 1615 O O . GLN A 1 189 ? -20.875 0.431 18.082 1.00 95.62 189 GLN A O 1
ATOM 1620 N N . SER A 1 190 ? -19.253 -1.118 18.008 1.00 94.00 190 SER A N 1
ATOM 1621 C CA . SER A 1 190 ? -19.259 -1.398 19.442 1.00 94.00 190 SER A CA 1
ATOM 1622 C C . SER A 1 190 ? -18.760 -0.192 20.247 1.00 94.00 190 SER A C 1
ATOM 1624 O O . SER A 1 190 ? -19.394 0.194 21.233 1.00 94.00 190 SER A O 1
ATOM 1626 N N . LEU A 1 191 ? -17.698 0.477 19.781 1.00 93.19 191 LEU A N 1
ATOM 1627 C CA . LEU A 1 191 ? -17.193 1.720 20.369 1.00 93.19 191 LEU A CA 1
ATOM 1628 C C . LEU A 1 191 ? -18.239 2.830 20.329 1.00 93.19 191 LEU A C 1
ATOM 1630 O O . LEU A 1 191 ? -18.407 3.532 21.318 1.00 93.19 191 LEU A O 1
ATOM 1634 N N . ARG A 1 192 ? -18.991 2.979 19.234 1.00 93.00 192 ARG A N 1
ATOM 1635 C CA . ARG A 1 192 ? -20.074 3.975 19.159 1.00 93.00 192 ARG A CA 1
ATOM 1636 C C . ARG A 1 192 ? -21.181 3.728 20.175 1.00 93.00 192 ARG A C 1
ATOM 1638 O O . ARG A 1 192 ? -21.720 4.683 20.727 1.00 93.00 192 ARG A O 1
ATOM 1645 N N . LYS A 1 193 ? -21.529 2.461 20.412 1.00 91.25 193 LYS A N 1
ATOM 1646 C CA . LYS A 1 193 ? -22.584 2.072 21.360 1.00 91.25 193 LYS A CA 1
ATOM 1647 C C . LYS A 1 193 ? -22.135 2.185 22.815 1.00 91.25 193 LYS A C 1
ATOM 1649 O O . LYS A 1 193 ? -22.958 2.442 23.690 1.00 91.25 193 LYS A O 1
ATOM 1654 N N . SER A 1 194 ? -20.861 1.937 23.113 1.00 85.38 194 SER A N 1
ATOM 1655 C CA . SER A 1 194 ? -20.337 1.959 24.486 1.00 85.38 194 SER A CA 1
ATOM 1656 C C . SER A 1 194 ? -18.843 2.315 24.536 1.00 85.38 194 SER A C 1
ATOM 1658 O O . SER A 1 194 ? -18.019 1.452 24.846 1.00 85.38 194 SER A O 1
ATOM 1660 N N . PRO A 1 195 ? -18.480 3.594 24.314 1.00 72.94 195 PRO A N 1
ATOM 1661 C CA . PRO A 1 195 ? -17.083 4.013 24.167 1.00 72.94 195 PRO A CA 1
ATOM 1662 C C . PRO A 1 195 ? -16.199 3.684 25.376 1.00 72.94 195 PRO A C 1
ATOM 1664 O O . PRO A 1 195 ? -15.025 3.380 25.221 1.00 72.94 195 PRO A O 1
ATOM 1667 N N . LEU A 1 196 ? -16.765 3.723 26.588 1.00 74.12 196 LEU A N 1
ATOM 1668 C CA . LEU A 1 196 ? -16.030 3.528 27.844 1.00 74.12 196 LEU A CA 1
ATOM 1669 C C . LEU A 1 196 ? -15.811 2.054 28.223 1.00 74.12 196 LEU A C 1
ATOM 1671 O O . LEU A 1 196 ? -15.167 1.783 29.232 1.00 74.12 196 LEU A O 1
ATOM 1675 N N . LYS A 1 197 ? -16.380 1.099 27.474 1.00 78.69 197 LYS A N 1
ATOM 1676 C CA . LYS A 1 197 ? -16.395 -0.323 27.868 1.00 78.69 197 LYS A CA 1
ATOM 1677 C C . LYS A 1 197 ? -15.390 -1.194 27.126 1.00 78.69 197 LYS A C 1
ATOM 1679 O O . LYS A 1 197 ? -15.179 -2.333 27.530 1.00 78.69 197 LYS A O 1
ATOM 1684 N N . ILE A 1 198 ? -14.790 -0.694 26.051 1.00 88.00 198 ILE A N 1
ATOM 1685 C CA . ILE A 1 198 ? -13.883 -1.496 25.232 1.00 88.00 198 ILE A CA 1
ATOM 1686 C C . ILE A 1 198 ? -12.455 -1.189 25.654 1.00 88.00 198 ILE A C 1
ATOM 1688 O O . ILE A 1 198 ? -11.859 -0.194 25.247 1.00 88.00 198 ILE A O 1
ATOM 1692 N N . TYR A 1 199 ? -11.922 -2.045 26.521 1.00 89.88 199 TYR A N 1
ATOM 1693 C CA . TYR A 1 199 ? -10.565 -1.902 27.025 1.00 89.88 199 TYR A CA 1
ATOM 1694 C C . TYR A 1 199 ? -9.550 -1.887 25.875 1.00 89.88 199 TYR A C 1
ATOM 1696 O O . TYR A 1 199 ? -9.606 -2.712 24.965 1.00 89.88 199 TYR A O 1
ATOM 1704 N N . GLY A 1 200 ? -8.620 -0.932 25.922 1.00 92.56 200 GLY A N 1
ATOM 1705 C CA . GLY A 1 200 ? -7.604 -0.760 24.887 1.00 92.56 200 GLY A CA 1
ATOM 1706 C C . GLY A 1 200 ? -8.089 -0.058 23.619 1.00 92.56 200 GLY A C 1
ATOM 1707 O O . GLY A 1 200 ? -7.303 0.043 22.683 1.00 92.56 200 GLY A O 1
ATOM 1708 N N . CYS A 1 201 ? -9.325 0.452 23.564 1.00 94.62 201 CYS A N 1
ATOM 1709 C CA . CYS A 1 201 ? -9.817 1.216 22.418 1.00 94.62 201 CYS A CA 1
ATOM 1710 C C . CYS A 1 201 ? -10.517 2.514 22.828 1.00 94.62 201 CYS A C 1
ATOM 1712 O O . CYS A 1 201 ? -11.282 2.534 23.787 1.00 94.62 201 CYS A O 1
ATOM 1714 N N . HIS A 1 202 ? -10.288 3.603 22.089 1.00 92.62 202 HIS A N 1
ATOM 1715 C CA . HIS A 1 202 ? -11.014 4.861 22.296 1.00 92.62 202 HIS A CA 1
ATOM 1716 C C . HIS A 1 202 ? -10.990 5.761 21.058 1.00 92.62 202 HIS A C 1
ATOM 1718 O O . HIS A 1 202 ? -10.029 5.761 20.291 1.00 92.62 202 HIS A O 1
ATOM 1724 N N . PHE A 1 203 ? -12.037 6.569 20.874 1.00 93.88 203 PHE A N 1
ATOM 1725 C CA . PHE A 1 203 ? -12.060 7.575 19.812 1.00 93.88 203 PHE A CA 1
ATOM 1726 C C . PHE A 1 203 ? -11.015 8.659 20.052 1.00 93.88 203 PHE A C 1
ATOM 1728 O O . PHE A 1 203 ? -10.875 9.171 21.166 1.00 93.88 203 PHE A O 1
ATOM 1735 N N . VAL A 1 204 ? -10.325 9.053 18.983 1.00 90.69 204 VAL A N 1
ATOM 1736 C CA . VAL A 1 204 ? -9.449 10.220 19.028 1.00 90.69 204 VAL A CA 1
ATOM 1737 C C . VAL A 1 204 ? -10.313 11.470 19.085 1.00 90.69 204 VAL A C 1
ATOM 1739 O O . VAL A 1 204 ? -11.251 11.634 18.304 1.00 90.69 204 VAL A O 1
ATOM 1742 N N . LYS A 1 205 ? -9.997 12.361 20.026 1.00 86.38 205 LYS A N 1
ATOM 1743 C CA . LYS A 1 205 ? -10.696 13.637 20.156 1.00 86.38 205 LYS A CA 1
ATOM 1744 C C . LYS A 1 205 ? -10.482 14.468 18.893 1.00 86.38 205 LYS A C 1
ATOM 1746 O O . LYS A 1 205 ? -9.345 14.711 18.493 1.00 86.38 205 LYS A O 1
ATOM 1751 N N . GLU A 1 206 ? -11.574 14.939 18.302 1.00 80.50 206 GLU A N 1
ATOM 1752 C CA . GLU A 1 206 ? -11.508 15.831 17.150 1.00 80.50 206 GLU A CA 1
ATOM 1753 C C . GLU A 1 206 ? -10.773 17.125 17.519 1.00 80.50 206 GLU A C 1
ATOM 1755 O O . GLU A 1 206 ? -11.063 17.778 18.526 1.00 80.50 206 GLU A O 1
ATOM 1760 N N . ILE A 1 207 ? -9.808 17.495 16.684 1.00 80.94 207 ILE A N 1
ATOM 1761 C CA . ILE A 1 207 ? -9.080 18.759 16.782 1.00 80.94 207 ILE A CA 1
ATOM 1762 C C . ILE A 1 207 ? -9.711 19.716 15.766 1.00 80.94 207 ILE A C 1
ATOM 1764 O O . ILE A 1 207 ? -10.070 19.289 14.669 1.00 80.94 207 ILE A O 1
ATOM 1768 N N . ALA A 1 208 ? -9.827 21.007 16.096 1.00 61.62 208 ALA A N 1
ATOM 1769 C CA . ALA A 1 208 ? -10.523 22.008 15.270 1.00 61.62 208 ALA A CA 1
ATOM 1770 C C . ALA A 1 208 ? -10.109 21.992 13.779 1.00 61.62 208 ALA A C 1
ATOM 1772 O O . ALA A 1 208 ? -10.951 22.155 12.896 1.00 61.62 208 ALA A O 1
ATOM 1773 N N . ASN A 1 209 ? -8.833 21.705 13.496 1.00 67.69 209 ASN A N 1
ATOM 1774 C CA . ASN A 1 209 ? -8.272 21.632 12.143 1.00 67.69 209 ASN A CA 1
ATOM 1775 C C . ASN A 1 209 ? -7.942 20.202 11.673 1.00 67.69 209 ASN A C 1
ATOM 1777 O O . ASN A 1 209 ? -7.217 20.036 10.698 1.00 67.69 209 ASN A O 1
ATOM 1781 N N . GLY A 1 210 ? -8.447 19.170 12.354 1.00 79.31 210 GLY A N 1
ATOM 1782 C CA . GLY A 1 210 ? -8.213 17.775 11.981 1.00 79.31 210 GLY A CA 1
ATOM 1783 C C . GLY A 1 210 ? -8.856 17.431 10.639 1.00 79.31 210 GLY A C 1
ATOM 1784 O O . GLY A 1 210 ? -9.975 17.864 10.360 1.00 79.31 210 GLY A O 1
ATOM 1785 N N . THR A 1 211 ? -8.158 16.661 9.811 1.00 86.12 211 THR A N 1
ATOM 1786 C CA . THR A 1 211 ? -8.631 16.196 8.494 1.00 86.12 211 THR A CA 1
ATOM 1787 C C . THR A 1 211 ? -8.995 14.715 8.476 1.00 86.12 211 THR A C 1
ATOM 1789 O O . THR A 1 211 ? -9.468 14.230 7.459 1.00 86.12 211 THR A O 1
ATOM 1792 N N . SER A 1 212 ? -8.818 14.013 9.595 1.00 91.44 212 SER A N 1
ATOM 1793 C CA . SER A 1 212 ? -9.092 12.584 9.735 1.00 91.44 212 SER A CA 1
ATOM 1794 C C . SER A 1 212 ? -9.786 12.314 11.072 1.00 91.44 212 SER A C 1
ATOM 1796 O O . SER A 1 212 ? -9.505 12.987 12.075 1.00 91.44 212 SER A O 1
ATOM 1798 N N . LYS A 1 213 ? -10.722 11.362 11.075 1.00 94.31 213 LYS A N 1
ATOM 1799 C CA . LYS A 1 213 ? -11.322 10.783 12.276 1.00 94.31 213 LYS A CA 1
ATOM 1800 C C . LYS A 1 213 ? -10.981 9.307 12.364 1.00 94.31 213 LYS A C 1
ATOM 1802 O O . LYS A 1 213 ? -11.083 8.563 11.390 1.00 94.31 213 LYS A O 1
ATOM 1807 N N . GLY A 1 214 ? -10.694 8.882 13.586 1.00 94.94 214 GLY A N 1
ATOM 1808 C CA . GLY A 1 214 ? -10.316 7.513 13.871 1.00 94.94 214 GLY A CA 1
ATOM 1809 C C . GLY A 1 214 ? -10.471 7.165 15.340 1.00 94.94 214 GLY A C 1
ATOM 1810 O O . GLY A 1 214 ? -10.844 8.001 16.174 1.00 94.94 214 GLY A O 1
ATOM 1811 N N . PHE A 1 215 ? -10.182 5.914 15.656 1.00 95.31 215 PHE A N 1
ATOM 1812 C CA . PHE A 1 215 ? -10.016 5.440 17.024 1.00 95.31 215 PHE A CA 1
ATOM 1813 C C . PHE A 1 215 ? -8.631 4.820 17.186 1.00 95.31 215 PHE A C 1
ATOM 1815 O O . PHE A 1 215 ? -8.040 4.330 16.227 1.00 95.31 215 PHE A O 1
ATOM 1822 N N . LEU A 1 216 ? -8.111 4.875 18.407 1.00 95.38 216 LEU A N 1
ATOM 1823 C CA . LEU A 1 216 ? -6.881 4.195 18.780 1.00 95.38 216 LEU A CA 1
ATOM 1824 C C . LEU A 1 216 ? -7.207 2.806 19.305 1.00 95.38 216 LEU A C 1
ATOM 1826 O O . LEU A 1 216 ? -8.181 2.635 20.040 1.00 95.38 216 LEU A O 1
ATOM 1830 N N . MET A 1 217 ? -6.358 1.847 18.960 1.00 95.81 217 MET A N 1
ATOM 1831 C CA . MET A 1 217 ? -6.375 0.479 19.456 1.00 95.81 217 MET A CA 1
ATOM 1832 C C . MET A 1 217 ? -4.994 0.129 20.012 1.00 95.81 217 MET A C 1
ATOM 1834 O O . MET A 1 217 ? -3.987 0.296 19.330 1.00 95.81 217 MET A O 1
ATOM 1838 N N . SER A 1 218 ? -4.927 -0.353 21.250 1.00 95.62 218 SER A N 1
ATOM 1839 C CA . SER A 1 218 ? -3.664 -0.756 21.868 1.00 95.62 218 SER A CA 1
ATOM 1840 C C . SER A 1 218 ? -3.087 -1.997 21.191 1.00 95.62 218 SER A C 1
ATOM 1842 O O . SER A 1 218 ? -3.835 -2.841 20.694 1.00 95.62 218 SER A O 1
ATOM 1844 N N . ARG A 1 219 ? -1.761 -2.180 21.258 1.00 95.19 219 ARG A N 1
ATOM 1845 C CA . ARG A 1 219 ? -1.091 -3.422 20.817 1.00 95.19 219 ARG A CA 1
ATOM 1846 C C . ARG A 1 219 ? -1.755 -4.693 21.352 1.00 95.19 219 ARG A C 1
ATOM 1848 O O . ARG A 1 219 ? -1.902 -5.666 20.624 1.00 95.19 219 ARG A O 1
ATOM 1855 N N . ALA A 1 220 ? -2.159 -4.704 22.624 1.00 95.25 220 ALA A N 1
ATOM 1856 C CA . ALA A 1 220 ? -2.796 -5.876 23.227 1.00 95.25 220 ALA A CA 1
ATOM 1857 C C . ALA A 1 220 ? -4.122 -6.215 22.532 1.00 95.25 220 ALA A C 1
ATOM 1859 O O . ALA A 1 220 ? -4.356 -7.370 22.183 1.00 95.25 220 ALA A O 1
ATOM 1860 N N . LYS A 1 221 ? -4.951 -5.198 22.270 1.00 95.50 221 LYS A N 1
ATOM 1861 C CA . LYS A 1 221 ? -6.227 -5.387 21.581 1.00 95.50 221 LYS A CA 1
ATOM 1862 C C . LYS A 1 221 ? -6.042 -5.709 20.097 1.00 95.50 221 LYS A C 1
ATOM 1864 O O . LYS A 1 221 ? -6.755 -6.549 19.563 1.00 95.50 221 LYS A O 1
ATOM 1869 N N . ALA A 1 222 ? -5.041 -5.112 19.457 1.00 95.81 222 ALA A N 1
ATOM 1870 C CA . ALA A 1 222 ? -4.664 -5.421 18.084 1.00 95.81 222 ALA A CA 1
ATOM 1871 C C . ALA A 1 222 ? -4.262 -6.893 17.911 1.00 95.81 222 ALA A C 1
ATOM 1873 O O . ALA A 1 222 ? -4.709 -7.541 16.972 1.00 95.81 222 ALA A O 1
ATOM 1874 N N . LYS A 1 223 ? -3.478 -7.452 18.843 1.00 95.50 223 LYS A N 1
ATOM 1875 C CA . LYS A 1 223 ? -3.108 -8.878 18.838 1.00 95.50 223 LYS A CA 1
ATOM 1876 C C . LYS A 1 223 ? -4.309 -9.802 19.026 1.00 95.50 223 LYS A C 1
ATOM 1878 O O . LYS A 1 223 ? -4.357 -10.853 18.402 1.00 95.50 223 LYS A O 1
ATOM 1883 N N . GLU A 1 224 ? -5.263 -9.413 19.870 1.00 95.00 224 GLU A N 1
ATOM 1884 C CA . GLU A 1 224 ? -6.503 -10.168 20.087 1.00 95.00 224 GLU A CA 1
ATOM 1885 C C . GLU A 1 224 ? -7.377 -10.202 18.826 1.00 95.00 224 GLU A C 1
ATOM 1887 O O . GLU A 1 224 ? -7.940 -11.241 18.500 1.00 95.00 224 GLU A O 1
ATOM 1892 N N . LEU A 1 225 ? -7.484 -9.069 18.125 1.00 95.38 225 LEU A N 1
ATOM 1893 C CA . LEU A 1 225 ? -8.361 -8.914 16.964 1.00 95.38 225 LEU A CA 1
ATOM 1894 C C . LEU A 1 225 ? -7.717 -9.359 15.643 1.00 95.38 225 LEU A C 1
ATOM 1896 O O . LEU A 1 225 ? -8.420 -9.509 14.650 1.00 95.38 225 LEU A O 1
ATOM 1900 N N . CYS A 1 226 ? -6.388 -9.500 15.585 1.00 95.75 226 CYS A N 1
ATOM 1901 C CA . CYS A 1 226 ? -5.708 -9.743 14.316 1.00 95.75 226 CYS A CA 1
ATOM 1902 C C . CYS A 1 226 ? -6.217 -11.023 13.638 1.00 95.75 226 CYS A C 1
ATOM 1904 O O . CYS A 1 226 ? -6.310 -12.092 14.239 1.00 95.75 226 CYS A O 1
ATOM 1906 N N . PHE A 1 227 ? -6.517 -10.905 12.348 1.00 95.38 227 PHE A N 1
ATOM 1907 C CA . PHE A 1 227 ? -6.896 -12.034 11.510 1.00 95.38 227 PHE A CA 1
ATOM 1908 C C . PHE A 1 227 ? -5.687 -12.931 11.241 1.00 95.38 227 PHE A C 1
ATOM 1910 O O . PHE A 1 227 ? -5.785 -14.160 11.256 1.00 95.38 227 PHE A O 1
ATOM 1917 N N . ALA A 1 228 ? -4.525 -12.314 11.024 1.00 92.50 228 ALA A N 1
ATOM 1918 C CA . ALA A 1 228 ? -3.268 -13.007 10.819 1.00 92.50 228 ALA A CA 1
ATOM 1919 C C . ALA A 1 228 ? -2.101 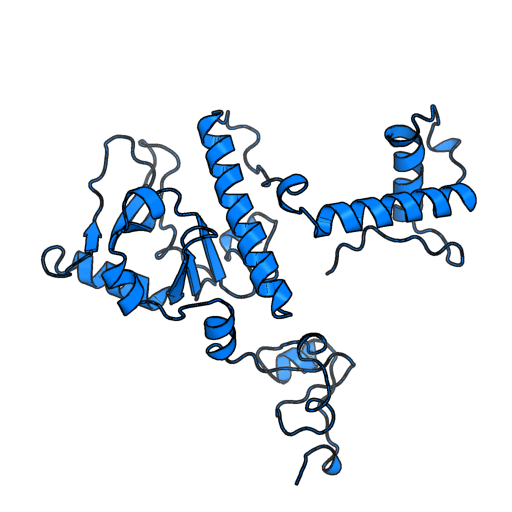-12.253 11.454 1.00 92.50 228 ALA A C 1
ATOM 1921 O O . ALA A 1 228 ? -2.058 -11.023 11.475 1.00 92.50 228 ALA A O 1
ATOM 1922 N N . SER A 1 229 ? -1.145 -13.031 11.954 1.00 88.69 229 SER A N 1
ATOM 1923 C CA . SER A 1 229 ? 0.044 -12.530 12.654 1.00 88.69 229 SER A CA 1
ATOM 1924 C C . SER A 1 229 ? 1.218 -12.227 11.722 1.00 88.69 229 SER A C 1
ATOM 1926 O O . SER A 1 229 ? 2.124 -11.488 12.091 1.00 88.69 229 SER A O 1
ATOM 1928 N N . THR A 1 230 ? 1.211 -12.801 10.517 1.00 92.69 230 THR A N 1
ATOM 1929 C CA . THR A 1 230 ? 2.215 -12.580 9.470 1.00 92.69 230 THR A CA 1
ATOM 1930 C C . THR A 1 230 ? 1.559 -12.656 8.093 1.00 92.69 230 THR A C 1
ATOM 1932 O O . THR A 1 230 ? 0.471 -13.218 7.953 1.00 92.69 230 THR A O 1
ATOM 1935 N N . ILE A 1 231 ? 2.237 -12.157 7.055 1.00 91.06 231 ILE A N 1
ATOM 1936 C CA . ILE A 1 231 ? 1.791 -12.329 5.661 1.00 91.06 231 ILE A CA 1
ATOM 1937 C C . ILE A 1 231 ? 1.712 -13.816 5.270 1.00 91.06 231 ILE A C 1
ATOM 1939 O O . ILE A 1 231 ? 0.777 -14.216 4.586 1.00 91.06 231 ILE A O 1
ATOM 1943 N N . SER A 1 232 ? 2.627 -14.668 5.743 1.00 87.44 232 SER A N 1
ATOM 1944 C CA . SER A 1 232 ? 2.561 -16.114 5.469 1.00 87.44 232 SER A CA 1
ATOM 1945 C C . SER A 1 232 ? 1.331 -16.770 6.116 1.00 87.44 232 SER A C 1
ATOM 1947 O O . SER A 1 232 ? 0.593 -17.494 5.450 1.00 87.44 232 SER A O 1
ATOM 1949 N N . ASP A 1 233 ? 1.056 -16.451 7.386 1.00 87.62 233 ASP A N 1
ATOM 1950 C CA . ASP A 1 233 ? -0.151 -16.898 8.099 1.00 87.62 233 ASP A CA 1
ATOM 1951 C C . ASP A 1 233 ? -1.423 -16.413 7.384 1.00 87.62 233 ASP A C 1
ATOM 1953 O O . ASP A 1 233 ? -2.338 -17.195 7.127 1.00 87.62 233 ASP A O 1
ATOM 1957 N N . PHE A 1 234 ? -1.444 -15.147 6.962 1.00 89.12 234 PHE A N 1
ATOM 1958 C CA . PHE A 1 234 ? -2.530 -14.570 6.174 1.00 89.12 234 PHE A CA 1
ATOM 1959 C C . PHE A 1 234 ? -2.801 -15.365 4.896 1.00 89.12 234 PHE A C 1
ATOM 1961 O O . PHE A 1 234 ? -3.931 -15.802 4.679 1.00 89.12 234 PHE A O 1
ATOM 1968 N N . LEU A 1 235 ? -1.762 -15.608 4.093 1.00 83.25 235 LEU A N 1
ATOM 1969 C CA . LEU A 1 235 ? -1.863 -16.373 2.851 1.00 83.25 235 LEU A CA 1
ATOM 1970 C C . LEU A 1 235 ? -2.321 -17.819 3.084 1.00 83.25 235 LEU A C 1
ATOM 1972 O O . LEU A 1 235 ? -2.996 -18.382 2.229 1.00 83.25 235 LEU A O 1
ATOM 1976 N N . SER A 1 236 ? -1.998 -18.411 4.237 1.00 78.50 236 SER A N 1
ATOM 1977 C CA . SER A 1 236 ? -2.455 -19.760 4.595 1.00 78.50 236 SER A CA 1
ATOM 1978 C C . SER A 1 236 ? -3.944 -19.828 4.965 1.00 78.50 236 SER A C 1
ATOM 1980 O O . SER A 1 236 ? -4.581 -20.863 4.768 1.00 78.50 236 SER A O 1
ATOM 1982 N N . LYS A 1 237 ? -4.498 -18.733 5.503 1.00 75.31 237 LYS A N 1
ATOM 1983 C CA . LYS A 1 237 ? -5.888 -18.631 5.982 1.00 75.31 237 LYS A CA 1
ATOM 1984 C C . LYS A 1 237 ? -6.875 -18.264 4.887 1.00 75.31 237 LYS A C 1
ATOM 1986 O O . LYS A 1 237 ? -8.051 -18.614 4.967 1.00 75.31 237 LYS A O 1
ATOM 1991 N N . ILE A 1 238 ? -6.419 -17.528 3.885 1.00 72.31 238 ILE A N 1
ATOM 1992 C CA . ILE A 1 238 ? -7.247 -17.165 2.742 1.00 72.31 238 ILE A CA 1
ATOM 1993 C C . ILE A 1 238 ? -7.206 -18.304 1.716 1.00 72.31 238 ILE A C 1
ATOM 1995 O O . ILE A 1 238 ? -6.145 -18.732 1.266 1.00 72.31 238 ILE A O 1
ATOM 1999 N N . ASN A 1 239 ? -8.379 -18.835 1.366 1.00 49.75 239 ASN A N 1
ATOM 2000 C CA . ASN A 1 239 ? -8.501 -19.905 0.382 1.00 49.75 239 ASN A CA 1
ATOM 2001 C C . ASN A 1 239 ? -8.188 -19.347 -1.014 1.00 49.75 239 ASN A C 1
ATOM 2003 O O . ASN A 1 239 ? -9.054 -18.792 -1.688 1.00 49.75 239 ASN A O 1
ATOM 2007 N N . THR A 1 240 ? -6.931 -19.449 -1.429 1.00 48.78 240 THR A N 1
ATOM 2008 C CA . THR A 1 240 ? -6.521 -19.173 -2.802 1.00 48.78 240 THR A CA 1
ATOM 2009 C C . THR A 1 240 ? -6.767 -20.449 -3.613 1.00 48.78 240 THR A C 1
ATOM 2011 O O . THR A 1 240 ? -5.964 -21.371 -3.597 1.00 48.78 240 THR A O 1
ATOM 2014 N N . GLU A 1 241 ? -7.924 -20.587 -4.266 1.00 42.56 241 GLU A N 1
ATOM 2015 C CA . GLU A 1 241 ? -8.167 -21.733 -5.157 1.00 42.56 241 GLU A CA 1
ATOM 2016 C C . GLU A 1 241 ? -7.257 -21.633 -6.397 1.00 42.56 241 GLU A C 1
ATOM 2018 O O . GLU A 1 241 ? -7.428 -20.776 -7.256 1.00 42.56 241 GLU A O 1
ATOM 2023 N N . TYR A 1 242 ? -6.232 -22.483 -6.461 1.00 47.78 242 TYR A N 1
ATOM 2024 C CA . TYR A 1 242 ? -5.160 -22.447 -7.462 1.00 47.78 242 TYR A CA 1
ATOM 2025 C C . TYR A 1 242 ? -5.576 -23.012 -8.840 1.00 47.78 242 TYR A C 1
ATOM 2027 O O . TYR A 1 242 ? -6.167 -24.084 -8.912 1.00 47.78 242 TYR A O 1
ATOM 2035 N N . TYR A 1 243 ? -5.157 -22.385 -9.946 1.00 52.00 243 TYR A N 1
ATOM 2036 C CA . TYR A 1 243 ? -5.380 -22.803 -11.346 1.00 52.00 243 TYR A CA 1
ATOM 2037 C C . TYR A 1 243 ? -4.115 -22.654 -12.220 1.00 52.00 243 TYR A C 1
ATOM 2039 O O . TYR A 1 243 ? -3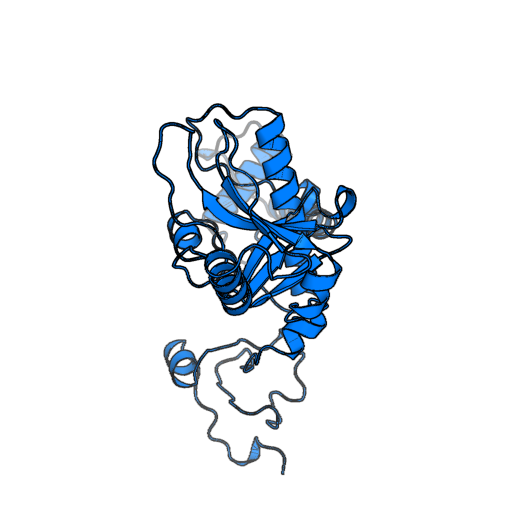.761 -21.579 -12.678 1.00 52.00 243 TYR A O 1
ATOM 2047 N N . ALA A 1 244 ? -3.418 -23.753 -12.510 1.00 40.38 244 ALA A N 1
ATOM 2048 C CA . ALA A 1 244 ? -2.142 -23.759 -13.240 1.00 40.38 244 ALA A CA 1
ATOM 2049 C C . ALA A 1 244 ? -2.109 -22.965 -14.564 1.00 40.38 244 ALA A C 1
ATOM 2051 O O . ALA A 1 244 ? -3.012 -23.066 -15.391 1.00 40.38 244 ALA A O 1
ATOM 2052 N N . ALA A 1 245 ? -1.017 -22.229 -14.802 1.00 39.47 245 ALA A N 1
ATOM 2053 C CA . ALA A 1 245 ? -0.741 -21.598 -16.088 1.00 39.47 245 ALA A CA 1
ATOM 2054 C C . ALA A 1 245 ? -0.641 -22.647 -17.218 1.00 39.47 245 ALA A C 1
ATOM 2056 O O . ALA A 1 245 ? 0.097 -23.628 -17.102 1.00 39.47 245 ALA A O 1
ATOM 2057 N N . GLY A 1 246 ? -1.356 -22.408 -18.327 1.00 49.34 246 GLY A N 1
ATOM 2058 C CA . GLY A 1 246 ? -1.336 -23.241 -19.538 1.00 49.34 246 GLY A CA 1
ATOM 2059 C C . GLY A 1 246 ? -2.685 -23.883 -19.890 1.00 49.34 246 GLY A C 1
ATOM 2060 O O . GLY A 1 246 ? -2.851 -25.087 -19.740 1.00 49.34 246 GLY A O 1
ATOM 2061 N N . TYR A 1 247 ? -3.626 -23.083 -20.407 1.00 52.31 247 TYR A N 1
ATOM 2062 C CA . TYR A 1 247 ? -4.864 -23.466 -21.120 1.00 52.31 247 TYR A CA 1
ATOM 2063 C C . TYR A 1 247 ? -5.884 -24.406 -20.441 1.00 52.31 247 TYR A C 1
ATOM 2065 O O . TYR A 1 247 ? -6.954 -24.596 -21.022 1.00 52.31 247 TYR A O 1
ATOM 2073 N N . TYR A 1 248 ? -5.635 -24.965 -19.250 1.00 53.41 248 TYR A N 1
ATOM 2074 C CA . TYR A 1 248 ? -6.579 -25.854 -18.556 1.00 53.41 248 TYR A CA 1
ATOM 2075 C C . TYR A 1 248 ? -6.881 -25.434 -17.113 1.00 53.41 248 TYR A C 1
ATOM 2077 O O . TYR A 1 248 ? -6.001 -25.011 -16.370 1.00 53.41 248 TYR A O 1
ATOM 2085 N N . VAL A 1 249 ? -8.146 -25.586 -16.717 1.00 59.59 249 VAL A N 1
ATOM 2086 C CA . VAL A 1 249 ? -8.679 -25.266 -15.383 1.00 59.59 249 VAL A CA 1
ATOM 2087 C C . VAL A 1 249 ? -8.775 -26.547 -14.558 1.00 59.59 249 VAL A C 1
ATOM 2089 O O . VAL A 1 249 ? -9.417 -27.514 -14.983 1.00 59.59 249 VAL A O 1
ATOM 2092 N N . HIS A 1 250 ? -8.173 -26.551 -13.369 1.00 58.50 250 HIS A N 1
ATOM 2093 C CA . HIS A 1 250 ? -8.160 -27.690 -12.453 1.00 58.50 250 HIS A CA 1
ATOM 2094 C C . HIS A 1 250 ? -8.631 -27.250 -11.059 1.00 58.50 250 HIS A C 1
ATOM 2096 O O . HIS A 1 250 ? -7.979 -26.434 -10.429 1.00 58.50 250 HIS A O 1
ATOM 2102 N N . GLY A 1 251 ? -9.753 -27.792 -10.577 1.00 51.00 251 GLY A N 1
ATOM 2103 C CA . GLY A 1 251 ? -10.390 -27.370 -9.317 1.00 51.00 251 GLY A CA 1
ATOM 2104 C C . GLY A 1 251 ? -10.066 -28.233 -8.091 1.00 51.00 251 GLY A C 1
ATOM 2105 O O . GLY A 1 251 ? -10.836 -28.231 -7.138 1.00 51.00 251 GLY A O 1
ATOM 2106 N N . ARG A 1 252 ? -8.998 -29.046 -8.119 1.00 54.19 252 ARG A N 1
ATOM 2107 C CA . ARG A 1 252 ? -8.608 -29.900 -6.981 1.00 54.19 252 ARG A CA 1
ATOM 2108 C C . ARG A 1 252 ? -7.091 -29.979 -6.812 1.00 54.19 252 ARG A C 1
ATOM 2110 O O . ARG A 1 252 ? -6.377 -30.237 -7.781 1.00 54.19 252 ARG A O 1
ATOM 2117 N N . ARG A 1 253 ? -6.612 -29.822 -5.569 1.00 53.84 253 ARG A N 1
ATOM 2118 C CA . ARG A 1 253 ? -5.183 -29.933 -5.194 1.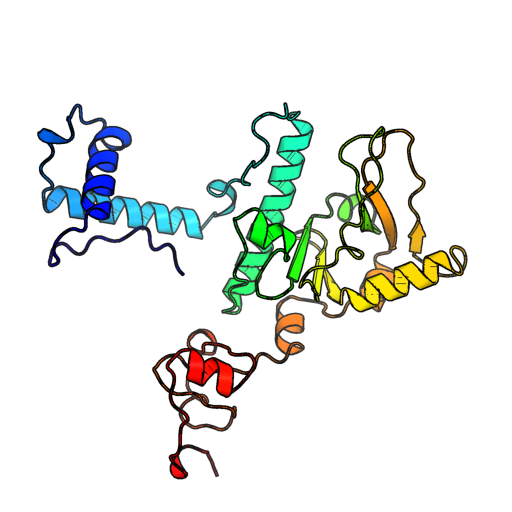00 53.84 253 ARG A CA 1
ATOM 2119 C C . ARG A 1 253 ? -4.591 -31.335 -5.421 1.00 53.84 253 ARG A C 1
ATOM 2121 O O . ARG A 1 253 ? -3.382 -31.453 -5.560 1.00 53.84 253 ARG A O 1
ATOM 2128 N N . ASP A 1 254 ? -5.422 -32.377 -5.495 1.00 57.25 254 ASP A N 1
ATOM 2129 C CA . ASP A 1 254 ? -5.025 -33.781 -5.724 1.00 57.25 254 ASP A CA 1
ATOM 2130 C C . ASP A 1 254 ? -4.765 -34.130 -7.208 1.00 57.25 254 ASP A C 1
ATOM 2132 O O . ASP A 1 254 ? -4.475 -35.279 -7.559 1.00 57.25 254 ASP A O 1
ATOM 2136 N N . CYS A 1 255 ? -4.858 -33.147 -8.108 1.00 60.62 255 CYS A N 1
ATOM 2137 C CA . CYS A 1 255 ? -4.561 -33.341 -9.519 1.00 60.62 255 CYS A CA 1
ATOM 2138 C C . CYS A 1 255 ? -3.051 -33.504 -9.756 1.00 60.62 255 CYS A C 1
ATOM 2140 O O . CYS A 1 255 ? -2.252 -32.650 -9.367 1.00 60.62 255 CYS A O 1
ATOM 2142 N N . LYS A 1 256 ? -2.664 -34.547 -10.505 1.00 59.22 256 LYS A N 1
ATOM 2143 C CA . LYS A 1 256 ? -1.266 -34.874 -10.846 1.00 59.22 256 LYS A CA 1
ATOM 2144 C C . LYS A 1 256 ? -0.506 -33.717 -11.516 1.00 59.22 256 LYS A C 1
ATOM 2146 O O . LYS A 1 256 ? 0.708 -33.592 -11.343 1.00 59.22 256 LYS A O 1
ATOM 2151 N N . TYR A 1 257 ? -1.217 -32.878 -12.275 1.00 55.16 257 TYR A N 1
ATOM 2152 C CA . TYR A 1 257 ? -0.664 -31.702 -12.956 1.00 55.16 257 TYR A CA 1
ATOM 2153 C C . TYR A 1 257 ? -0.405 -30.512 -12.021 1.00 55.16 257 TYR A C 1
ATOM 2155 O O . TYR A 1 257 ? 0.528 -29.758 -12.284 1.00 55.16 257 TYR A O 1
ATOM 2163 N N . ILE A 1 258 ? -1.187 -30.350 -10.946 1.00 58.78 258 ILE A N 1
ATOM 2164 C CA . ILE A 1 258 ? -1.012 -29.271 -9.956 1.00 58.78 258 ILE A CA 1
ATOM 2165 C C . ILE A 1 258 ? 0.011 -29.672 -8.892 1.00 58.78 258 ILE A C 1
ATOM 2167 O O . ILE A 1 258 ? 0.884 -28.878 -8.567 1.00 58.78 258 ILE A O 1
ATOM 2171 N N . ALA A 1 259 ? -0.059 -30.908 -8.388 1.00 57.47 259 ALA A N 1
ATOM 2172 C CA . ALA A 1 259 ? 0.689 -31.362 -7.210 1.00 57.47 259 ALA A CA 1
ATOM 2173 C C . ALA A 1 259 ? 2.221 -31.207 -7.308 1.00 57.47 259 ALA A C 1
ATOM 2175 O O . ALA A 1 259 ? 2.905 -31.186 -6.292 1.00 57.47 259 ALA A O 1
ATOM 2176 N N . ASN A 1 260 ? 2.758 -31.104 -8.527 1.00 52.22 260 ASN A N 1
ATOM 2177 C CA . ASN A 1 260 ? 4.195 -31.016 -8.799 1.00 52.22 260 ASN A CA 1
ATOM 2178 C C . ASN A 1 260 ? 4.626 -29.647 -9.349 1.00 52.22 260 ASN A C 1
ATOM 2180 O O . ASN A 1 260 ? 5.763 -29.491 -9.802 1.00 52.22 260 ASN A O 1
ATOM 2184 N N . LYS A 1 261 ? 3.718 -28.668 -9.388 1.00 55.00 261 LYS A N 1
ATOM 2185 C CA . LYS A 1 261 ? 4.012 -27.320 -9.869 1.00 55.00 261 LYS A CA 1
ATOM 2186 C C . LYS A 1 261 ? 4.349 -26.417 -8.686 1.00 55.00 261 LYS A C 1
ATOM 2188 O O . LYS A 1 261 ? 3.648 -26.465 -7.683 1.00 55.00 261 LYS A O 1
ATOM 2193 N N . PRO A 1 262 ? 5.392 -25.576 -8.794 1.00 52.16 262 PRO A N 1
ATOM 2194 C CA . PRO A 1 262 ? 5.612 -24.522 -7.816 1.00 52.16 262 PRO A CA 1
ATOM 2195 C C . PRO A 1 262 ? 4.371 -23.628 -7.775 1.00 52.16 262 PRO A C 1
ATOM 2197 O O . PRO A 1 262 ? 3.889 -23.234 -8.843 1.00 52.16 262 PRO A O 1
ATOM 2200 N N . ASP A 1 263 ? 3.893 -23.282 -6.580 1.00 48.16 263 ASP A N 1
ATOM 2201 C CA . ASP A 1 263 ? 2.687 -22.459 -6.379 1.00 48.16 263 ASP A CA 1
ATOM 2202 C C . ASP A 1 263 ? 2.705 -21.169 -7.223 1.00 48.16 263 ASP A C 1
ATOM 2204 O O . ASP A 1 263 ? 1.687 -20.750 -7.766 1.00 48.16 263 ASP A O 1
ATOM 2208 N N . ALA A 1 264 ? 3.896 -20.609 -7.458 1.00 45.56 264 ALA A N 1
ATOM 2209 C CA . ALA A 1 264 ? 4.137 -19.426 -8.288 1.00 45.56 264 ALA A CA 1
ATOM 2210 C C . ALA A 1 264 ? 3.830 -19.588 -9.797 1.00 45.56 264 ALA A C 1
ATOM 2212 O O . ALA A 1 264 ? 3.863 -18.609 -10.541 1.00 45.56 264 ALA A O 1
ATOM 2213 N N . SER A 1 265 ? 3.571 -20.806 -10.278 1.00 49.72 265 SER A N 1
ATOM 2214 C CA . SER A 1 265 ? 3.204 -21.091 -11.677 1.00 49.72 265 SER A CA 1
ATOM 2215 C C . SER A 1 265 ? 1.698 -21.299 -11.877 1.00 49.72 265 SER A C 1
ATOM 2217 O O . SER A 1 265 ? 1.259 -21.670 -12.969 1.00 49.72 265 SER A O 1
ATOM 2219 N N . LEU A 1 266 ? 0.904 -21.063 -10.829 1.00 54.97 266 LEU A N 1
ATOM 2220 C CA . LEU A 1 266 ? -0.541 -21.229 -10.824 1.00 54.97 266 LEU A CA 1
ATOM 2221 C C . LEU A 1 266 ? -1.230 -19.855 -10.864 1.00 54.97 266 LEU A C 1
ATOM 2223 O O . LEU A 1 266 ? -0.937 -18.962 -10.079 1.00 54.97 266 LEU A O 1
ATOM 2227 N N . GLN A 1 267 ? -2.127 -19.673 -11.822 1.00 58.38 267 GLN A N 1
ATOM 2228 C CA . GLN A 1 267 ? -3.058 -18.551 -11.922 1.00 58.38 267 GLN A CA 1
ATOM 2229 C C . GLN A 1 267 ? -4.283 -18.805 -11.037 1.00 58.38 267 GLN A C 1
ATOM 2231 O O . GLN A 1 267 ? -4.540 -19.934 -10.672 1.00 58.38 267 GLN A O 1
ATOM 2236 N N . ILE A 1 268 ? -5.038 -17.794 -10.620 1.00 53.66 268 ILE A N 1
ATOM 2237 C CA . ILE A 1 268 ? -6.134 -17.977 -9.651 1.00 53.66 268 ILE A CA 1
ATOM 2238 C C . ILE A 1 268 ? -7.403 -17.338 -10.206 1.00 53.66 268 ILE A C 1
ATOM 2240 O O . ILE A 1 268 ? -7.339 -16.227 -10.727 1.00 53.66 268 ILE A O 1
ATOM 2244 N N . TYR A 1 269 ? -8.533 -18.039 -10.117 1.00 55.34 269 TYR A N 1
ATOM 2245 C CA . TYR A 1 269 ? -9.846 -17.594 -10.588 1.00 55.34 269 TYR A CA 1
ATOM 2246 C C . TYR A 1 269 ? -10.883 -17.795 -9.482 1.00 55.34 269 TYR A C 1
ATOM 2248 O O . TYR A 1 269 ? -10.738 -18.682 -8.646 1.00 55.34 269 TYR A O 1
ATOM 2256 N N . HIS A 1 270 ? -11.931 -16.973 -9.463 1.00 49.34 270 HIS A N 1
ATOM 2257 C CA . HIS A 1 270 ? -12.967 -17.039 -8.426 1.00 49.34 270 HIS A CA 1
ATOM 2258 C C . HIS A 1 270 ? -14.003 -18.144 -8.669 1.00 49.34 270 HIS A C 1
ATOM 2260 O O . HIS A 1 270 ? -14.716 -18.529 -7.744 1.00 49.34 270 HIS A O 1
ATOM 2266 N N . SER A 1 271 ? -14.074 -18.670 -9.893 1.00 57.44 271 SER A N 1
ATOM 2267 C CA . SER A 1 271 ? -14.903 -19.814 -10.259 1.00 57.44 271 SER A CA 1
ATOM 2268 C C . SER A 1 271 ? -14.353 -20.531 -11.499 1.00 57.44 271 SER A C 1
ATOM 2270 O O . SER A 1 271 ? -13.543 -19.987 -12.255 1.00 57.44 271 SER A O 1
ATOM 2272 N N . VAL A 1 272 ? -14.824 -21.762 -11.740 1.00 60.03 272 VAL A N 1
ATOM 2273 C CA . VAL A 1 272 ? -14.520 -22.505 -12.979 1.00 60.03 272 VAL A CA 1
ATOM 2274 C C . VAL A 1 272 ? -15.048 -21.760 -14.206 1.00 60.03 272 VAL A C 1
ATOM 2276 O O . VAL A 1 272 ? -14.387 -21.758 -15.243 1.00 60.03 272 VAL A O 1
ATOM 2279 N N . ASP A 1 273 ? -16.202 -21.105 -14.085 1.00 64.56 273 ASP A N 1
ATOM 2280 C CA . ASP A 1 273 ? -16.809 -20.355 -15.181 1.00 64.56 273 ASP A CA 1
ATOM 2281 C C . ASP A 1 273 ? -15.978 -19.118 -15.541 1.00 64.56 273 ASP A C 1
ATOM 2283 O O . ASP A 1 273 ? -15.776 -18.863 -16.728 1.00 64.56 273 ASP A O 1
ATOM 2287 N N . ASP A 1 274 ? -15.410 -18.408 -14.560 1.00 58.12 274 ASP A N 1
ATOM 2288 C CA . ASP A 1 274 ? -14.506 -17.271 -14.809 1.00 58.12 274 ASP A CA 1
ATOM 2289 C C . ASP A 1 274 ? -13.249 -17.708 -15.564 1.00 58.12 274 ASP A C 1
ATOM 2291 O O . ASP A 1 274 ? -12.793 -17.041 -16.495 1.00 58.12 274 ASP A O 1
ATOM 2295 N N . ALA A 1 275 ? -12.708 -18.870 -15.201 1.00 65.12 275 ALA A N 1
ATOM 2296 C CA . ALA A 1 275 ? -11.545 -19.431 -15.866 1.00 65.12 275 ALA A CA 1
ATOM 2297 C C . ALA A 1 275 ? -11.861 -19.847 -17.318 1.00 65.12 275 ALA A C 1
ATOM 2299 O O . ALA A 1 275 ? -11.050 -19.626 -18.221 1.00 65.12 275 ALA A O 1
ATOM 2300 N N . VAL A 1 276 ? -13.057 -20.392 -17.574 1.00 62.38 276 VAL A N 1
ATOM 2301 C CA . VAL A 1 276 ? -13.517 -20.719 -18.935 1.00 62.38 276 VAL A CA 1
ATOM 2302 C C . VAL A 1 276 ? -13.733 -19.458 -19.777 1.00 62.38 276 VAL A C 1
ATOM 2304 O O . VAL A 1 276 ? -13.293 -19.417 -20.927 1.00 62.38 276 VAL A O 1
ATOM 2307 N N . HIS A 1 277 ? -14.322 -18.403 -19.206 1.00 71.06 277 HIS A N 1
ATOM 2308 C CA . HIS A 1 277 ? -14.460 -17.102 -19.874 1.00 71.06 277 HIS A CA 1
ATOM 2309 C C . HIS A 1 277 ? -13.103 -16.460 -20.195 1.00 71.06 277 HIS A C 1
ATOM 2311 O O . HIS A 1 277 ? -12.962 -15.811 -21.230 1.00 71.06 277 HIS A O 1
ATOM 2317 N N . ALA A 1 278 ? -12.084 -16.697 -19.366 1.00 57.91 278 ALA A N 1
ATOM 2318 C CA . ALA A 1 278 ? -10.708 -16.266 -19.610 1.00 57.91 278 ALA A CA 1
ATOM 2319 C C . ALA A 1 278 ? -9.955 -17.120 -20.658 1.00 57.91 278 ALA A C 1
ATOM 2321 O O . ALA A 1 278 ? -8.753 -16.940 -20.853 1.00 57.91 278 ALA A O 1
ATOM 2322 N N . GLY A 1 279 ? -10.636 -18.049 -21.341 1.00 54.91 279 GLY A N 1
ATOM 2323 C CA . GLY A 1 279 ? -10.080 -18.836 -22.446 1.00 54.91 279 GLY A CA 1
ATOM 2324 C C . GLY A 1 279 ? -9.447 -20.171 -22.044 1.00 54.91 279 GLY A C 1
ATOM 2325 O O . GLY A 1 279 ? -8.793 -20.809 -22.873 1.00 54.91 279 GLY A O 1
ATOM 2326 N N . TYR A 1 280 ? -9.640 -20.624 -20.802 1.00 63.28 280 TYR A N 1
ATOM 2327 C CA . TYR A 1 280 ? -9.126 -21.908 -20.322 1.00 63.28 280 TYR A CA 1
ATOM 2328 C C . TYR A 1 280 ? -10.170 -23.018 -20.520 1.00 63.28 280 TYR A C 1
ATOM 2330 O O . TYR A 1 280 ? -11.376 -22.791 -20.518 1.00 63.28 280 TYR A O 1
ATOM 2338 N N . LYS A 1 281 ? -9.722 -24.263 -20.691 1.00 61.12 281 LYS A N 1
ATOM 2339 C CA . LYS A 1 281 ? -10.594 -25.429 -20.897 1.00 61.12 281 LYS A CA 1
ATOM 2340 C C . LYS A 1 281 ? -10.689 -26.271 -19.629 1.00 61.12 281 LYS A C 1
ATOM 2342 O O . LYS A 1 281 ? -9.699 -26.492 -18.939 1.00 61.12 281 LYS A O 1
ATOM 2347 N N . LYS A 1 282 ? -11.871 -26.806 -19.323 1.00 67.94 282 LYS A N 1
ATOM 2348 C CA . LYS A 1 282 ? -12.035 -27.750 -18.207 1.00 67.94 282 LYS A CA 1
ATOM 2349 C C . LYS A 1 282 ? -11.284 -29.054 -18.505 1.00 67.94 282 LYS A C 1
ATOM 2351 O O . LYS A 1 282 ? -11.456 -29.626 -19.579 1.00 67.94 282 LYS A O 1
ATOM 2356 N N . CYS A 1 283 ? -10.477 -29.544 -17.563 1.00 67.06 283 CYS A N 1
ATOM 2357 C CA . CYS A 1 283 ? -9.860 -30.867 -17.686 1.00 67.06 283 CYS A CA 1
ATOM 2358 C C . CYS A 1 283 ? -10.925 -31.971 -17.526 1.00 67.06 283 CYS A C 1
ATOM 2360 O O . CYS A 1 283 ? -11.643 -31.995 -16.525 1.00 67.06 283 CYS A O 1
ATOM 2362 N N . THR A 1 284 ? -11.038 -32.876 -18.505 1.00 65.88 284 THR A N 1
ATOM 2363 C CA . THR A 1 284 ? -12.038 -33.965 -18.520 1.00 65.88 284 THR A CA 1
ATOM 2364 C C . THR A 1 284 ? -11.434 -35.369 -18.432 1.00 65.88 284 THR A C 1
ATOM 2366 O O . THR A 1 284 ? -12.174 -36.342 -18.531 1.00 65.88 284 THR A O 1
ATOM 2369 N N . ASP A 1 285 ? -10.114 -35.500 -18.269 1.00 61.84 285 ASP A N 1
ATOM 2370 C CA . ASP A 1 285 ? -9.438 -36.801 -18.200 1.00 61.84 285 ASP A CA 1
ATOM 2371 C C . ASP A 1 285 ? -9.584 -37.418 -16.792 1.00 61.84 285 ASP A C 1
ATOM 2373 O O . ASP A 1 285 ? -9.050 -36.863 -15.824 1.00 61.84 285 ASP A O 1
ATOM 2377 N N . PRO A 1 286 ? -10.271 -38.567 -16.639 1.00 61.34 286 PRO A N 1
ATOM 2378 C CA . PRO A 1 286 ? -10.449 -39.213 -15.339 1.00 61.34 286 PRO A CA 1
ATOM 2379 C C . PRO A 1 286 ? -9.134 -39.690 -14.704 1.00 61.34 286 PRO A C 1
ATOM 2381 O O . PRO A 1 286 ? -9.071 -39.844 -13.487 1.00 61.34 286 PRO A O 1
ATOM 2384 N N . SER A 1 287 ? -8.084 -39.918 -15.499 1.00 58.91 287 SER A N 1
ATOM 2385 C CA . SER A 1 287 ? -6.781 -40.405 -15.031 1.00 58.91 287 SER A CA 1
ATOM 2386 C C . SER A 1 287 ? -5.882 -39.314 -14.424 1.00 58.91 287 SER A C 1
ATOM 2388 O O . SER A 1 287 ? -4.846 -39.623 -13.833 1.00 58.91 287 SER A O 1
ATOM 2390 N N . CYS A 1 288 ? -6.277 -38.038 -14.527 1.00 60.34 288 CYS A N 1
ATOM 2391 C CA . CYS A 1 288 ? -5.524 -36.884 -14.017 1.00 60.34 288 CYS A CA 1
ATOM 2392 C C . CYS A 1 288 ? -5.625 -36.661 -12.500 1.00 60.34 288 CYS A C 1
ATOM 2394 O O . CYS A 1 288 ? -4.924 -35.797 -11.961 1.00 60.34 288 CYS A O 1
ATOM 2396 N N . PHE A 1 289 ? -6.491 -37.395 -11.810 1.00 57.72 289 PHE A N 1
ATOM 2397 C CA . PHE A 1 289 ? -6.665 -37.297 -10.364 1.00 57.72 289 PHE A CA 1
ATOM 2398 C C . PHE A 1 289 ? -5.956 -38.477 -9.700 1.00 57.72 289 PHE A C 1
ATOM 2400 O O . PHE A 1 289 ? -6.112 -39.615 -10.147 1.00 57.72 289 PHE A O 1
ATOM 2407 N N . HIS A 1 290 ? -5.140 -38.215 -8.676 1.00 55.78 290 HIS A N 1
ATOM 2408 C CA . HIS A 1 290 ? -4.530 -39.302 -7.912 1.00 55.78 290 HIS A CA 1
ATOM 2409 C C . HIS A 1 290 ? -5.637 -40.139 -7.240 1.00 55.78 290 HIS A C 1
ATOM 2411 O O . HIS A 1 290 ? -6.597 -39.580 -6.712 1.00 55.78 290 HIS A O 1
ATOM 2417 N N . LYS A 1 291 ? -5.528 -41.473 -7.330 1.00 48.59 291 LYS A N 1
ATOM 2418 C CA . LYS A 1 291 ? -6.314 -42.396 -6.497 1.00 48.59 291 LYS A CA 1
ATOM 2419 C C . LYS A 1 291 ? -5.862 -42.302 -5.049 1.00 48.59 291 LYS A C 1
ATOM 2421 O O . LYS A 1 291 ? -4.629 -42.200 -4.854 1.00 48.59 291 LYS A O 1
#

Sequence (291 aa):
MVINMGIINPRERLSAEDYLYLFWFEKIIRGAEIEYDEFQPTESMINHFNAYVKKWTEDFYHDPVHFEKPVDWDVERKKTPYFKEKLKAGHEFEIWAEQEFKKQGVRLGNFYDKSGQYSGENAFGLEIKHDMKLEETGNIYIEYQERLKNTLPWTNSGILKEDNAKYWIIGSSCEYYIFLKSDLYELYQSLRKSPLKIYGCHFVKEIANGTSKGFLMSRAKAKELCFASTISDFLSKINTEYYAAGYYVHGRRDCKYIANKPDASLQIYHSVDDAVHAGYKKCTDPSCFHK

pLDDT: mean 81.57, std 15.63, range [29.64, 97.62]

Radius of gyration: 24.14 Å; chains: 1; bounding box: 48×66×66 Å

Foldseek 3Di:
DPPLVDLDDPVDDDDPVNLVLLVCCCCPVVVDPDDSVRDDDDPVSSVVSNVVSVVVVVVCVVCVLVPDADDDPCPPDDDDPVRRVQRSQFVVQVVLVQVQCVVVLDGFAADPDPVSVLQPGGPNLEAEGEDPCCVVPQKFWAFQWFAPWLPDDIDGDGLRRPHSHQWY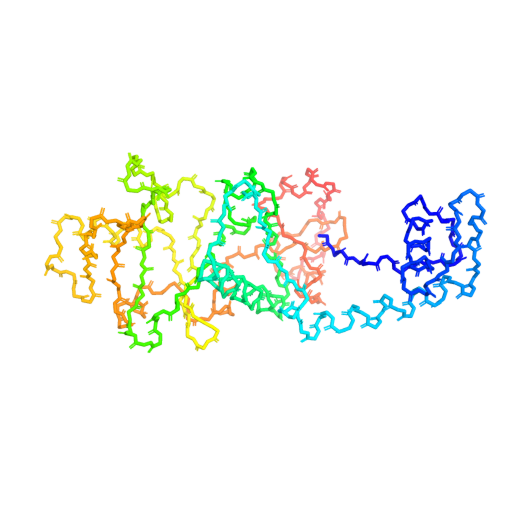WYYGSVAIFIAGSVLVVVVVVVCVVPVPPDPQKHWDDDDSTDGTTTMIGHNVRRVVRGPARDPVRVVVPDPQQWAAPDQEGDRDCQFPVNVPDDSSRTDGDPDPVRVVVVRHYYDDDPVRGDD